Protein AF-A0A2D4MD37-F1 (afdb_monomer)

Sequence (217 aa):
YASVSLYLLPERPATLILYDDLIQILVGSPGAKSQPWAQFQRKSARLSRSSTYSQLSATLTVASGGPDMRGFPSFIGAESNGSASNTWLELVPIVAVSVHLFTANSTEVQLSGSVHLSIPLPLNTAAVASTSVPAWRFDLKSGLWIRNGTGLIRKEGNQLYWTFVSPQLGYWAAAMLSPVSGLATSAAGIKDIATYHTIFLLTILGALALLVLILLC

Solvent-accessible surface area (backbone atoms only — not comparable to full-atom values): 12568 Å² total; per-residue (Å²): 141,88,86,84,88,79,83,73,72,63,76,33,79,27,41,77,46,81,56,97,63,36,34,38,38,29,61,62,65,91,87,55,79,84,52,42,38,40,35,33,50,44,89,25,55,59,66,55,97,89,57,55,81,90,45,51,47,38,31,43,25,76,25,64,53,79,77,55,44,68,52,49,79,73,58,37,28,38,74,76,66,90,62,95,62,91,64,69,36,58,40,46,71,59,34,39,36,32,36,50,43,25,39,80,87,68,48,73,54,54,50,80,42,54,28,42,36,39,35,58,46,65,81,84,54,56,89,58,68,80,41,79,38,43,22,26,35,60,37,84,89,79,67,32,27,32,55,67,60,63,22,40,54,43,77,57,92,93,44,39,27,45,33,36,76,35,69,50,78,45,46,38,31,36,36,46,76,45,97,72,85,89,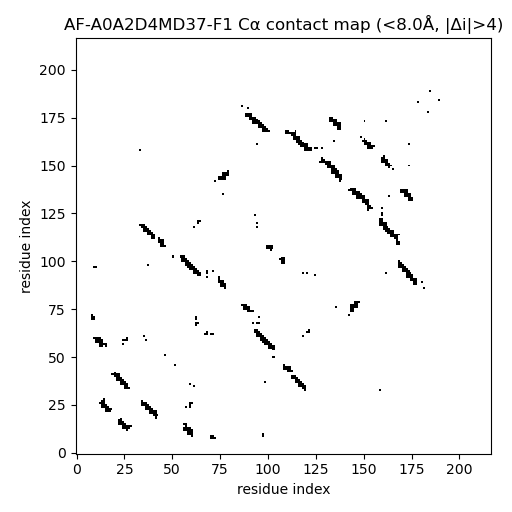88,82,72,84,76,67,53,61,55,55,55,52,49,52,54,49,52,53,51,51,54,52,52,51,53,51,51,52,51,53,52,64,74,74,105

InterPro domains:
  IPR018890 FAM171 [PTHR31626] (1-217)
  IPR048530 FAM171, N-terminal [PF10577] (1-177)

Radius of gyration: 25.08 Å; Cα contacts (8 Å, |Δi|>4): 397; chains: 1; bounding box: 72×42×83 Å

pLDDT: mean 82.52, std 15.77, range [39.09, 97.56]

Mean predicted aligned error: 12.24 Å

Organism: NCBI:txid129469

Secondary structure (DSSP, 8-state):
-----PPPP---EEEEEE-SSEEEEESSSTT-TT--EEEEEGGGB---TT--GGG-EEEEEEEESTTGGGGSPP-EEE-SS--S----EEEEEEEEEEEEEE-TTSPBPPBSS-EEEEEEE-GGGGGGTT-EEEEEEEETTTTEEEEEEEEEEEEETTEEEEEEEESSSEEEEEEEEPSSSSS--SSSHHHHHHHHHHHHHHHHHHHHHHHHHHHH-

Foldseek 3Di:
DDDDDDQDQDWDWWDWDDDPFKIKTWHDDPPDPQTKIKMDTPVQFPDDPPFDPVQKTKTKDKDADDPSCVSHQQAWADEPDPPPPPDTFHWAFGMKMAIWMAGNVRDTTKTQAKMKIKHWGDLVCVVVQPDWFFKWAQDPVVSHTYGDDTWHWDDDPSIIITIDIGRIGGMMTGTDTDPDDDPDPDPPVVCVVVVVVVVVVVVVVVVVVVVVVVVVD

Nearest PDB structures (foldseek):
  8j07-assembly1_k3  TM=4.445E-01  e=5.655E-02  Homo sapiens
  7sgz-assembly1_H  TM=1.977E-01  e=9.661E+00  Saccharomyces cerevisiae

Structure (mmCIF, N/CA/C/O backbone):
data_AF-A0A2D4MD37-F1
#
_entry.id   AF-A0A2D4MD37-F1
#
loop_
_atom_site.group_PDB
_atom_site.id
_atom_site.type_symbol
_atom_site.label_atom_id
_atom_site.label_alt_id
_atom_site.label_comp_id
_atom_site.label_asym_id
_atom_site.label_entity_id
_atom_site.label_seq_id
_atom_site.pdbx_PDB_ins_code
_atom_site.Cartn_x
_atom_site.Cartn_y
_atom_site.Cartn_z
_atom_site.occupancy
_atom_site.B_iso_or_equiv
_atom_site.auth_seq_id
_atom_site.auth_comp_id
_atom_site.auth_asym_id
_atom_site.auth_atom_id
_atom_site.pdbx_PDB_model_num
ATOM 1 N N . TYR A 1 1 ? 23.533 29.075 12.432 1.00 42.59 1 TYR A N 1
ATOM 2 C CA . TYR A 1 1 ? 22.232 28.385 12.498 1.00 42.59 1 TYR A CA 1
ATOM 3 C C . TYR A 1 1 ? 22.170 27.379 11.365 1.00 42.59 1 TYR A C 1
ATOM 5 O O . TYR A 1 1 ? 22.443 27.769 10.239 1.00 42.59 1 TYR A O 1
ATOM 13 N N . ALA A 1 2 ? 21.888 26.110 11.659 1.00 46.66 2 ALA A N 1
ATOM 14 C CA . ALA A 1 2 ? 21.617 25.089 10.650 1.00 46.66 2 ALA A CA 1
ATOM 15 C C . ALA A 1 2 ? 20.179 24.609 10.855 1.00 46.66 2 ALA A C 1
ATOM 17 O O . ALA A 1 2 ? 19.811 24.243 11.970 1.00 46.66 2 ALA A O 1
ATOM 18 N N . SER A 1 3 ? 19.366 24.664 9.807 1.00 53.47 3 SER A N 1
ATOM 19 C CA . SER A 1 3 ? 18.023 24.092 9.777 1.00 53.47 3 SER A CA 1
ATOM 20 C C . SER A 1 3 ? 18.016 22.924 8.796 1.00 53.47 3 SER A C 1
ATOM 22 O O . SER A 1 3 ? 18.582 23.010 7.709 1.00 53.47 3 SER A O 1
ATOM 24 N N . VAL A 1 4 ? 17.385 21.821 9.193 1.00 40.94 4 VAL A N 1
ATOM 25 C CA . VAL A 1 4 ? 17.139 20.660 8.333 1.00 40.94 4 VAL A CA 1
ATOM 26 C C . VAL A 1 4 ? 15.635 20.560 8.139 1.00 40.94 4 VAL A C 1
ATOM 28 O O . VAL A 1 4 ? 14.886 20.434 9.106 1.00 40.94 4 VAL A O 1
ATOM 31 N N . SER A 1 5 ? 15.192 20.645 6.889 1.00 50.84 5 SER A N 1
ATOM 32 C CA . SER A 1 5 ? 13.799 20.423 6.511 1.00 50.84 5 SER A CA 1
ATOM 33 C C . SER A 1 5 ? 13.617 18.947 6.167 1.00 50.84 5 SER A C 1
ATOM 35 O O . SER A 1 5 ? 14.151 18.470 5.169 1.00 50.84 5 SER A O 1
ATOM 37 N N . LEU A 1 6 ? 12.883 18.220 7.008 1.00 53.25 6 LEU A N 1
ATOM 38 C CA . LEU A 1 6 ? 12.430 16.860 6.720 1.00 53.25 6 LEU A CA 1
ATOM 39 C C . LEU A 1 6 ? 11.078 16.937 6.010 1.00 53.25 6 LEU A C 1
ATOM 41 O O . LEU A 1 6 ? 10.138 17.540 6.527 1.00 53.25 6 LEU A O 1
ATOM 45 N N . TYR A 1 7 ? 10.978 16.327 4.833 1.00 55.75 7 TYR A N 1
ATOM 46 C CA . TYR A 1 7 ? 9.689 16.128 4.181 1.00 55.75 7 TYR A CA 1
ATOM 47 C C . TYR A 1 7 ? 8.945 15.012 4.916 1.00 55.75 7 TYR A C 1
ATOM 49 O O . TYR A 1 7 ? 9.457 13.901 5.047 1.00 55.75 7 TYR A O 1
ATOM 57 N N . LEU A 1 8 ? 7.757 15.326 5.433 1.00 64.12 8 LEU A N 1
ATOM 58 C CA . LEU A 1 8 ? 6.875 14.323 6.021 1.00 64.12 8 LEU A CA 1
ATOM 59 C C . LEU A 1 8 ? 6.390 13.372 4.928 1.00 64.12 8 LEU A C 1
ATOM 61 O O . LEU A 1 8 ? 6.119 13.785 3.798 1.00 64.12 8 LEU A O 1
ATOM 65 N N . LEU A 1 9 ? 6.281 12.097 5.289 1.00 70.50 9 LEU A N 1
ATOM 66 C CA . LEU A 1 9 ? 5.721 11.077 4.417 1.00 70.50 9 LEU A CA 1
ATOM 67 C C . LEU A 1 9 ? 4.250 11.415 4.116 1.00 70.50 9 LEU A C 1
ATOM 69 O O . LEU A 1 9 ? 3.562 12.001 4.955 1.00 70.50 9 LEU A O 1
ATOM 73 N N . PRO A 1 10 ? 3.755 11.103 2.912 1.00 72.31 10 PRO A N 1
ATOM 74 C CA . PRO A 1 10 ? 2.482 11.616 2.458 1.00 72.31 10 PRO A CA 1
ATOM 75 C C . PRO A 1 10 ? 1.364 10.814 3.125 1.00 72.31 10 PRO A C 1
ATOM 77 O O . PRO A 1 10 ? 1.188 9.625 2.860 1.00 72.31 10 PRO A O 1
ATOM 80 N N . GLU A 1 11 ? 0.570 11.476 3.961 1.00 83.75 11 GLU A N 1
ATOM 81 C CA . GLU A 1 11 ? -0.570 10.877 4.655 1.00 83.75 11 GLU A CA 1
ATOM 82 C C . GLU A 1 11 ? -1.867 11.593 4.277 1.00 83.75 11 GLU A C 1
ATOM 84 O O . GLU A 1 11 ? -2.024 12.798 4.472 1.00 83.75 11 GLU A O 1
ATOM 89 N N . ARG A 1 12 ? -2.810 10.843 3.702 1.00 89.62 12 ARG A N 1
ATOM 90 C CA . ARG A 1 12 ? -4.146 11.321 3.352 1.00 89.62 12 ARG A CA 1
ATOM 91 C C . ARG A 1 12 ? -5.178 10.650 4.253 1.00 89.62 12 ARG A C 1
ATOM 93 O O . ARG A 1 12 ? -5.145 9.422 4.361 1.00 89.62 12 ARG A O 1
ATOM 100 N N . PRO A 1 13 ? -6.101 11.411 4.869 1.00 91.69 13 PRO A N 1
ATOM 101 C CA . PRO A 1 13 ? -7.197 10.836 5.638 1.00 91.69 13 PRO A CA 1
ATOM 102 C C . PRO A 1 13 ? -7.999 9.834 4.806 1.00 91.69 13 PRO A C 1
ATOM 104 O O . PRO A 1 13 ? -8.269 10.068 3.626 1.00 91.69 13 PRO A O 1
ATOM 107 N N . ALA A 1 14 ? -8.391 8.732 5.435 1.00 93.62 14 ALA A N 1
ATOM 108 C CA . ALA A 1 14 ? -9.145 7.662 4.806 1.00 93.62 14 ALA A CA 1
ATOM 109 C C . ALA A 1 14 ? -10.434 7.364 5.568 1.00 93.62 14 ALA A C 1
ATOM 111 O O . ALA A 1 14 ? -10.530 7.543 6.783 1.00 93.62 14 ALA A O 1
ATOM 112 N N . THR A 1 15 ? -11.431 6.875 4.840 1.00 93.81 15 THR A N 1
ATOM 113 C CA . THR A 1 15 ? -12.698 6.439 5.413 1.00 93.81 15 THR A CA 1
ATOM 114 C C . THR A 1 15 ? -12.545 5.025 5.956 1.00 93.81 15 THR A C 1
ATOM 116 O O . THR A 1 15 ? -12.114 4.118 5.241 1.00 93.81 15 THR A O 1
ATOM 119 N N . LEU A 1 16 ? -12.921 4.847 7.222 1.00 92.88 16 LEU A N 1
ATOM 120 C CA . LEU A 1 16 ? -13.017 3.553 7.886 1.00 92.88 16 LEU A CA 1
ATOM 121 C C . LEU A 1 16 ? -14.451 3.041 7.826 1.00 92.88 16 LEU A C 1
ATOM 123 O O . LEU A 1 16 ? -15.374 3.712 8.282 1.00 92.88 16 LEU A O 1
ATOM 127 N N . ILE A 1 17 ? -14.623 1.830 7.308 1.00 92.75 17 ILE A N 1
ATOM 128 C CA . ILE A 1 17 ? -15.880 1.092 7.361 1.00 92.75 17 ILE A CA 1
ATOM 129 C C . ILE A 1 17 ? -15.687 -0.098 8.289 1.00 92.75 17 ILE A C 1
ATOM 131 O O . ILE A 1 17 ? -14.788 -0.923 8.103 1.00 92.75 17 ILE A O 1
ATOM 135 N N . LEU A 1 18 ? -16.540 -0.163 9.305 1.00 91.50 18 LEU A N 1
ATOM 136 C CA . LEU A 1 18 ? -16.546 -1.216 10.304 1.00 91.50 18 LEU A CA 1
ATOM 137 C C . LEU A 1 18 ? -17.675 -2.197 9.983 1.00 91.50 18 LEU A C 1
ATOM 139 O O . LEU A 1 18 ? -18.846 -1.840 10.082 1.00 91.50 18 LEU A O 1
ATOM 143 N N . TYR A 1 19 ? -17.309 -3.422 9.623 1.00 91.00 19 TYR A N 1
ATOM 144 C CA . TYR A 1 19 ? -18.227 -4.556 9.543 1.00 91.00 19 TYR A CA 1
ATOM 145 C C . TYR A 1 19 ? -18.140 -5.384 10.837 1.00 91.00 19 TYR A C 1
ATOM 147 O O . TYR A 1 19 ? -17.366 -5.066 11.752 1.00 91.00 19 TYR A O 1
ATOM 155 N N . ASP A 1 20 ? -18.930 -6.455 10.931 1.00 89.31 20 ASP A N 1
ATOM 156 C CA . ASP A 1 20 ? -18.930 -7.324 12.114 1.00 89.31 20 ASP A CA 1
ATOM 157 C C . ASP A 1 20 ? -17.562 -7.984 12.343 1.00 89.31 20 ASP A C 1
ATOM 159 O O . ASP A 1 20 ? -17.002 -7.905 13.440 1.00 89.31 20 ASP A O 1
ATOM 163 N N . ASP A 1 21 ? -16.981 -8.574 11.297 1.00 91.62 21 ASP A N 1
ATOM 164 C CA . ASP A 1 21 ? -15.740 -9.352 11.348 1.00 91.62 21 ASP A CA 1
ATOM 165 C C . ASP A 1 21 ? -14.538 -8.652 10.689 1.00 91.62 21 ASP A C 1
ATOM 167 O O . ASP A 1 21 ? -13.382 -9.021 10.930 1.00 91.62 21 ASP A O 1
ATOM 171 N N . LEU A 1 22 ? -14.786 -7.610 9.896 1.00 94.19 22 LEU A N 1
ATOM 172 C CA . LEU A 1 22 ? -13.805 -6.968 9.024 1.00 94.19 22 LEU A CA 1
ATOM 173 C C . LEU A 1 22 ? -13.778 -5.448 9.204 1.00 94.19 22 LEU A C 1
ATOM 175 O O . LEU A 1 22 ? -14.782 -4.806 9.503 1.00 94.19 22 LEU A O 1
ATOM 179 N N . ILE A 1 23 ? -12.607 -4.864 8.968 1.00 94.38 23 ILE A N 1
ATOM 180 C CA . ILE A 1 23 ? -12.428 -3.422 8.808 1.00 94.38 23 ILE A CA 1
ATOM 181 C C . ILE A 1 23 ? -11.921 -3.169 7.398 1.00 94.38 23 ILE A C 1
ATOM 183 O O . ILE A 1 23 ? -10.993 -3.840 6.940 1.00 94.38 23 ILE A O 1
ATOM 187 N N . GLN A 1 24 ? -12.516 -2.184 6.733 1.00 95.25 24 GLN A N 1
ATOM 188 C CA . GLN A 1 24 ? -12.094 -1.711 5.425 1.00 95.25 24 GLN A CA 1
ATOM 189 C C . GLN A 1 24 ? -11.700 -0.235 5.505 1.00 95.25 24 GLN A C 1
ATOM 191 O O . GLN A 1 24 ? -12.412 0.583 6.081 1.00 95.25 24 GLN A O 1
ATOM 196 N N . ILE A 1 25 ? -10.557 0.095 4.917 1.00 95.44 25 ILE A N 1
ATOM 197 C CA . ILE A 1 25 ? -10.013 1.443 4.779 1.00 95.44 25 ILE A CA 1
ATOM 198 C C . ILE A 1 25 ? -10.057 1.798 3.297 1.00 95.44 25 ILE A C 1
ATOM 200 O O . ILE A 1 25 ? -9.556 1.026 2.482 1.00 95.44 25 ILE A O 1
ATOM 204 N N . LEU A 1 26 ? -10.630 2.943 2.934 1.00 94.56 26 LEU A N 1
ATOM 205 C CA . LEU A 1 26 ? -10.720 3.391 1.540 1.00 94.56 26 LEU A CA 1
ATOM 206 C C . LEU A 1 26 ? -10.576 4.909 1.401 1.00 94.56 26 LEU A C 1
ATOM 208 O O . LEU A 1 26 ? -10.812 5.660 2.347 1.00 94.56 26 LEU A O 1
ATOM 212 N N . VAL A 1 27 ? -10.167 5.373 0.217 1.00 89.75 27 VAL A N 1
ATOM 213 C CA . VAL A 1 27 ? -9.923 6.807 -0.047 1.00 89.75 27 VAL A CA 1
ATOM 214 C C . VAL A 1 27 ? -11.121 7.468 -0.710 1.00 89.75 27 VAL A C 1
ATOM 216 O O . VAL A 1 27 ? -11.250 7.408 -1.931 1.00 89.75 27 VAL A O 1
ATOM 219 N N . GLY A 1 28 ? -11.981 8.139 0.053 1.00 84.19 28 GLY A N 1
ATOM 220 C CA . GLY A 1 28 ? -13.159 8.844 -0.468 1.00 84.19 28 GLY A CA 1
ATOM 221 C C . GLY A 1 28 ? -14.470 8.158 -0.087 1.00 84.19 28 GLY A C 1
ATOM 222 O O . GLY A 1 28 ? -14.554 7.503 0.943 1.00 84.19 28 GLY A O 1
ATOM 223 N N . SER A 1 29 ? -15.518 8.325 -0.895 1.00 82.12 29 SER A N 1
ATOM 224 C CA . SER A 1 29 ? -16.847 7.796 -0.552 1.00 82.12 29 SER A CA 1
ATOM 225 C C . SER A 1 29 ? -16.977 6.297 -0.862 1.00 82.12 29 SER A C 1
ATOM 227 O O . SER A 1 29 ? -16.455 5.853 -1.889 1.00 82.12 29 SER A O 1
ATOM 229 N N . PRO A 1 30 ? -17.695 5.517 -0.033 1.00 81.94 30 PRO A N 1
ATOM 230 C CA . PRO A 1 30 ? -18.002 4.120 -0.332 1.00 81.94 30 PRO A CA 1
ATOM 231 C C . PRO A 1 30 ? -18.744 3.985 -1.670 1.00 81.94 30 PRO A C 1
ATOM 233 O O . PRO A 1 30 ? -19.642 4.770 -1.968 1.00 81.94 30 PRO A O 1
ATOM 236 N N . GLY A 1 31 ? -18.376 2.989 -2.479 1.00 78.69 31 GLY A N 1
ATOM 237 C CA . GLY A 1 31 ? -18.999 2.737 -3.787 1.00 78.69 31 GLY A CA 1
ATOM 238 C C . GLY A 1 31 ? -18.413 3.544 -4.953 1.00 78.69 31 GLY A C 1
ATOM 239 O O . GLY A 1 31 ? -18.869 3.391 -6.088 1.00 78.69 31 GLY A O 1
ATOM 240 N N . ALA A 1 32 ? -17.386 4.366 -4.713 1.00 83.12 32 ALA A N 1
ATOM 241 C CA . ALA A 1 32 ? -16.614 4.979 -5.788 1.00 83.12 32 ALA A CA 1
ATOM 242 C C . ALA A 1 32 ? -15.935 3.898 -6.651 1.00 83.12 32 ALA A C 1
ATOM 244 O O . ALA A 1 32 ? -15.338 2.947 -6.143 1.00 83.12 32 ALA A O 1
ATOM 245 N N . LYS A 1 33 ? -16.014 4.042 -7.979 1.00 82.88 33 LYS A N 1
ATOM 246 C CA . LYS A 1 33 ? -15.336 3.124 -8.906 1.00 82.88 33 LYS A CA 1
ATOM 247 C C . LYS A 1 33 ? -13.823 3.325 -8.833 1.00 82.88 33 LYS A C 1
ATOM 249 O O . LYS A 1 33 ? -13.361 4.458 -8.762 1.00 82.88 33 LYS A O 1
ATOM 254 N N . SER A 1 34 ? -13.063 2.233 -8.950 1.00 85.25 34 SER A N 1
ATOM 255 C CA . SER A 1 34 ? -11.594 2.267 -9.031 1.00 85.25 34 SER A CA 1
ATOM 256 C C . SER A 1 34 ? -10.927 2.982 -7.852 1.00 85.25 34 SER A C 1
ATOM 258 O O . SER A 1 34 ? -10.029 3.803 -8.032 1.00 85.25 34 SER A O 1
ATOM 260 N N . GLN A 1 35 ? -11.375 2.670 -6.639 1.00 90.81 35 GLN A N 1
ATOM 261 C CA . GLN A 1 35 ? -10.845 3.234 -5.405 1.00 90.81 35 GLN A CA 1
ATOM 262 C C . GLN A 1 35 ? -9.822 2.281 -4.770 1.00 90.81 35 GLN A C 1
ATOM 264 O O . GLN A 1 35 ? -10.064 1.070 -4.737 1.00 90.81 35 GLN A O 1
ATOM 269 N N . PRO A 1 36 ? -8.695 2.789 -4.243 1.00 94.44 36 PRO A N 1
ATOM 270 C CA . PRO A 1 36 ? -7.798 1.973 -3.441 1.00 94.44 36 PRO A CA 1
ATOM 271 C C . PRO A 1 36 ? -8.440 1.617 -2.105 1.00 94.44 36 PRO A C 1
ATOM 273 O O . PRO A 1 36 ? -9.080 2.461 -1.468 1.00 94.44 36 PRO A O 1
ATOM 276 N N . TRP A 1 37 ? -8.201 0.392 -1.652 1.00 95.88 37 TRP A N 1
ATOM 277 C CA . TRP A 1 37 ? -8.645 -0.050 -0.341 1.00 95.88 37 TRP A CA 1
ATOM 278 C C . TRP A 1 37 ? -7.653 -0.992 0.338 1.00 95.88 37 TRP A C 1
ATOM 280 O O . TRP A 1 37 ? -6.858 -1.685 -0.304 1.00 95.88 37 TRP A O 1
ATOM 290 N N . ALA A 1 38 ? -7.736 -1.016 1.666 1.00 97.19 38 ALA A N 1
ATOM 291 C CA . ALA A 1 38 ? -7.068 -1.962 2.544 1.00 97.19 38 ALA A CA 1
ATOM 292 C C . ALA A 1 38 ? -8.105 -2.640 3.446 1.00 97.19 38 ALA A C 1
ATOM 294 O O . ALA A 1 38 ? -9.018 -1.982 3.937 1.00 97.19 38 ALA A O 1
ATOM 295 N N . GLN A 1 39 ? -7.986 -3.943 3.676 1.00 97.06 39 GLN A N 1
ATOM 296 C CA . GLN A 1 39 ? -8.952 -4.703 4.465 1.00 97.06 39 GLN A CA 1
ATOM 297 C C . GLN A 1 39 ? -8.254 -5.708 5.372 1.00 97.06 39 GLN A C 1
ATOM 299 O O . GLN A 1 39 ? -7.351 -6.423 4.945 1.00 97.06 39 GLN A O 1
ATOM 304 N N . PHE A 1 40 ? -8.695 -5.801 6.620 1.00 96.44 40 PHE A N 1
ATOM 305 C CA . PHE A 1 40 ? -8.170 -6.761 7.586 1.00 96.44 40 PHE A CA 1
ATOM 306 C C . PHE A 1 40 ? -9.258 -7.204 8.564 1.00 96.44 40 PHE A C 1
ATOM 308 O O . PHE A 1 40 ? -10.317 -6.591 8.690 1.00 96.44 40 PHE A O 1
ATOM 315 N N . GLN A 1 41 ? -8.994 -8.307 9.257 1.00 95.38 41 GLN A N 1
ATOM 316 C CA . GLN A 1 41 ? -9.890 -8.857 10.271 1.00 95.38 41 GLN A CA 1
ATOM 317 C C . GLN A 1 41 ? -9.956 -7.926 11.481 1.00 95.38 41 GLN A C 1
ATOM 319 O O . GLN A 1 41 ? -8.926 -7.557 12.041 1.00 95.38 41 GLN A O 1
ATOM 324 N N . ARG A 1 42 ? -11.161 -7.592 11.942 1.00 91.25 42 ARG A N 1
ATOM 325 C CA . ARG A 1 42 ? -11.370 -6.670 13.067 1.00 91.25 42 ARG A CA 1
ATOM 326 C C . ARG A 1 42 ? -10.611 -7.117 14.318 1.00 91.25 42 ARG A C 1
ATOM 328 O O . ARG A 1 42 ? -9.898 -6.329 14.928 1.00 91.25 42 ARG A O 1
ATOM 335 N N . LYS A 1 43 ? -10.669 -8.416 14.628 1.00 90.75 43 LYS A N 1
ATOM 336 C CA . LYS A 1 43 ? -9.937 -9.063 15.735 1.00 90.75 43 LYS A CA 1
ATOM 337 C C . LYS A 1 43 ? -8.409 -8.965 15.640 1.00 90.75 43 LYS A C 1
ATOM 339 O O . LYS A 1 43 ? -7.725 -9.227 16.626 1.00 90.75 43 LYS A O 1
ATOM 344 N N . SER A 1 44 ? -7.865 -8.630 14.470 1.00 91.81 44 SER A N 1
ATOM 345 C CA . SER A 1 44 ? -6.427 -8.454 14.281 1.00 91.81 44 SER A CA 1
ATOM 346 C C . SER A 1 44 ? -5.932 -7.087 14.746 1.00 91.81 44 SER A C 1
ATOM 348 O O . SER A 1 44 ? -4.735 -6.952 14.993 1.00 91.81 44 SER A O 1
ATOM 350 N N . ALA A 1 45 ? -6.812 -6.093 14.910 1.00 89.31 45 ALA A N 1
ATOM 351 C CA . ALA A 1 45 ? -6.445 -4.807 15.491 1.00 89.31 45 ALA A CA 1
ATOM 352 C C . ALA A 1 45 ? -6.178 -4.957 16.992 1.00 89.31 45 ALA A C 1
ATOM 354 O O . ALA A 1 45 ? -7.094 -5.191 17.784 1.00 89.31 45 ALA A O 1
ATOM 355 N N . ARG A 1 46 ? -4.914 -4.810 17.404 1.00 84.62 46 ARG A N 1
ATOM 356 C CA . ARG A 1 46 ? -4.539 -4.845 18.822 1.00 84.62 46 ARG A CA 1
ATOM 357 C C . ARG A 1 46 ? -4.816 -3.490 19.463 1.00 84.62 46 ARG A C 1
ATOM 359 O O . ARG A 1 46 ? -3.930 -2.647 19.570 1.00 84.62 46 ARG A O 1
ATOM 366 N N . LEU A 1 47 ? -6.060 -3.286 19.881 1.00 83.56 47 LEU A N 1
ATOM 367 C CA . LEU A 1 47 ? -6.464 -2.090 20.616 1.00 83.56 47 LEU A CA 1
ATOM 368 C C . LEU A 1 47 ? -6.082 -2.198 22.097 1.00 83.56 47 LEU A C 1
ATOM 370 O O . LEU A 1 47 ? -6.157 -3.272 22.700 1.00 83.56 47 LEU A O 1
ATOM 374 N N . SER A 1 48 ? -5.686 -1.075 22.702 1.00 77.31 48 SER A N 1
ATOM 375 C CA . SER A 1 48 ? -5.544 -0.989 24.158 1.00 77.31 48 SER A CA 1
ATOM 376 C C . SER A 1 48 ? -6.919 -1.094 24.830 1.00 77.31 48 SER A C 1
ATOM 378 O O . SER A 1 48 ? -7.937 -0.766 24.224 1.00 77.31 48 SER A O 1
ATOM 380 N N . ARG A 1 49 ? -6.967 -1.483 26.115 1.00 72.94 49 ARG A N 1
ATOM 381 C CA . ARG A 1 49 ? -8.236 -1.567 26.876 1.00 72.94 49 ARG A CA 1
ATOM 382 C C . ARG A 1 49 ? -9.022 -0.251 26.916 1.00 72.94 49 ARG A C 1
ATOM 384 O O . ARG A 1 49 ? -10.221 -0.281 27.152 1.00 72.94 49 ARG A O 1
ATOM 391 N N . SER A 1 50 ? -8.348 0.882 26.725 1.00 71.38 50 SER A N 1
ATOM 392 C CA . SER A 1 50 ? -8.947 2.217 26.736 1.00 71.38 50 SER A CA 1
ATOM 393 C C . SER A 1 50 ? -9.412 2.705 25.361 1.00 71.38 50 SER A C 1
ATOM 395 O O . SER A 1 50 ? -10.062 3.743 25.296 1.00 71.38 50 SER A O 1
ATOM 397 N N . SER A 1 51 ? -9.075 2.003 24.274 1.00 77.19 51 SER A N 1
ATOM 398 C CA . SER A 1 51 ? -9.374 2.442 22.907 1.00 77.19 51 SER A CA 1
ATOM 399 C C . SER A 1 51 ? -10.594 1.722 22.348 1.00 77.19 51 SER A C 1
ATOM 401 O O . SER A 1 51 ? -10.687 0.496 22.404 1.00 77.19 51 SER A O 1
ATOM 403 N N . THR A 1 52 ? -11.509 2.479 21.747 1.00 82.50 52 THR A N 1
ATOM 404 C CA . THR A 1 52 ? -12.689 1.934 21.059 1.00 82.50 52 THR A CA 1
ATOM 405 C C . THR A 1 52 ? -12.570 2.086 19.543 1.00 82.50 52 THR A C 1
ATOM 407 O O . THR A 1 52 ? -11.893 2.984 19.048 1.00 82.50 52 THR A O 1
ATOM 410 N N . TYR A 1 53 ? -13.250 1.219 18.782 1.00 82.19 53 TYR A N 1
ATOM 411 C CA . TYR A 1 53 ? -13.222 1.258 17.311 1.00 82.19 53 TYR A CA 1
ATOM 412 C C . TYR A 1 53 ? -13.781 2.565 16.724 1.00 82.19 53 TYR A C 1
ATOM 414 O O . TYR A 1 53 ? -13.340 2.992 15.664 1.00 82.19 53 TYR A O 1
ATOM 422 N N . SER A 1 54 ? -14.717 3.221 17.417 1.00 82.38 54 SER A N 1
ATOM 423 C CA . SER A 1 54 ? -15.292 4.515 17.018 1.00 82.38 54 SER A CA 1
ATOM 424 C C . SER A 1 54 ? -14.314 5.684 17.133 1.00 82.38 54 SER A C 1
ATOM 426 O O . SER A 1 54 ? -14.572 6.756 16.603 1.00 82.38 54 SER A O 1
ATOM 428 N N . GLN A 1 55 ? -13.209 5.488 17.850 1.00 86.62 55 GLN A N 1
ATOM 429 C CA . GLN A 1 55 ? -12.160 6.480 18.070 1.00 86.62 55 GLN A CA 1
ATOM 430 C C . GLN A 1 55 ? -10.941 6.245 17.172 1.00 86.62 55 GLN A C 1
ATOM 432 O O . GLN A 1 55 ? -9.885 6.836 17.402 1.00 86.62 55 GLN A O 1
ATOM 437 N N . LEU A 1 56 ? -11.060 5.351 16.188 1.00 91.06 56 LEU A N 1
ATOM 438 C CA . LEU A 1 56 ? -9.997 5.088 15.233 1.00 91.06 56 LEU A CA 1
ATOM 439 C C . LEU A 1 56 ? -10.037 6.096 14.094 1.00 91.06 56 LEU A C 1
ATOM 441 O O . LEU A 1 56 ? -11.098 6.439 13.576 1.00 91.06 56 LEU A O 1
ATOM 445 N N . SER A 1 57 ? -8.855 6.514 13.672 1.00 92.25 57 SER A N 1
ATOM 446 C CA . SER A 1 57 ? -8.643 7.253 12.437 1.00 92.25 57 SER A CA 1
ATOM 447 C C . SER A 1 57 ? -7.698 6.463 11.545 1.00 92.25 57 SER A C 1
ATOM 449 O O . SER A 1 57 ? -6.860 5.698 12.023 1.00 92.25 57 SER A O 1
ATOM 451 N N . ALA A 1 58 ? -7.847 6.609 10.235 1.00 94.56 58 ALA A N 1
ATOM 452 C CA . ALA A 1 58 ? -6.974 5.949 9.282 1.00 94.56 58 ALA A CA 1
ATOM 453 C C . ALA A 1 58 ? -6.450 6.920 8.246 1.00 94.56 58 ALA A C 1
ATOM 455 O O . ALA A 1 58 ? -7.110 7.899 7.885 1.00 94.56 58 ALA A O 1
ATOM 456 N N . THR A 1 59 ? -5.277 6.583 7.733 1.00 95.06 59 THR A N 1
ATOM 457 C CA . THR A 1 59 ? -4.694 7.225 6.569 1.00 95.06 59 THR A CA 1
ATOM 458 C C . THR A 1 59 ? -4.435 6.174 5.499 1.00 95.06 59 THR A C 1
ATOM 460 O O . THR A 1 59 ? -4.062 5.034 5.784 1.00 95.06 59 THR A O 1
ATOM 463 N N . LEU A 1 60 ? -4.713 6.545 4.253 1.00 95.25 60 LEU A N 1
ATOM 464 C CA . LEU A 1 60 ? -4.476 5.723 3.076 1.00 95.25 60 LEU A CA 1
ATOM 465 C C . LEU A 1 60 ? -4.027 6.650 1.955 1.00 95.25 60 LEU A C 1
ATOM 467 O O . LEU A 1 60 ? -4.825 7.367 1.351 1.00 95.25 60 LEU A O 1
ATOM 471 N N . THR A 1 61 ? -2.733 6.630 1.677 1.00 94.31 61 THR A N 1
ATOM 472 C CA . THR A 1 61 ? -2.143 7.381 0.574 1.00 94.31 61 THR A CA 1
ATOM 473 C C . THR A 1 61 ? -1.688 6.415 -0.489 1.00 94.31 61 THR A C 1
ATOM 475 O O . THR A 1 61 ? -1.019 5.433 -0.190 1.00 94.31 61 THR A O 1
ATOM 478 N N . VAL A 1 62 ? -1.999 6.723 -1.740 1.00 93.25 62 VAL A N 1
ATOM 479 C CA . VAL A 1 62 ? -1.549 5.955 -2.895 1.00 93.25 62 VAL A CA 1
ATOM 480 C C . VAL A 1 62 ? -0.892 6.899 -3.883 1.00 93.25 62 VAL A C 1
ATOM 482 O O . VAL A 1 62 ? -1.404 7.992 -4.124 1.00 93.25 62 VAL A O 1
ATOM 485 N N . ALA A 1 63 ? 0.213 6.452 -4.467 1.00 91.56 63 ALA A N 1
ATOM 486 C CA . ALA A 1 63 ? 0.835 7.068 -5.625 1.00 91.56 63 ALA A CA 1
ATOM 487 C C . ALA A 1 63 ? 0.996 6.027 -6.732 1.00 91.56 63 ALA A C 1
ATOM 489 O O . ALA A 1 63 ? 1.556 4.949 -6.525 1.00 91.56 63 ALA A O 1
ATOM 490 N N . SER A 1 64 ? 0.527 6.375 -7.924 1.00 85.44 64 SER A N 1
ATOM 491 C CA . SER A 1 64 ? 0.710 5.582 -9.134 1.00 85.44 64 SER A CA 1
ATOM 492 C C . SER A 1 64 ? 1.077 6.519 -10.280 1.00 85.44 64 SER A C 1
ATOM 494 O O . SER A 1 64 ? 0.355 7.479 -10.536 1.00 85.44 64 SER A O 1
ATOM 496 N N . GLY A 1 65 ? 2.183 6.248 -10.973 1.00 71.75 65 GLY A N 1
ATOM 497 C CA . GLY A 1 65 ? 2.725 7.148 -11.997 1.00 71.75 65 GLY A CA 1
ATOM 498 C C . GLY A 1 65 ? 3.758 8.154 -11.466 1.00 71.75 65 GLY A C 1
ATOM 499 O O . GLY A 1 65 ? 3.868 8.402 -10.269 1.00 71.75 65 GLY A O 1
ATOM 500 N N . GLY A 1 66 ? 4.559 8.711 -12.380 1.00 71.19 66 GLY A N 1
ATOM 501 C CA . GLY A 1 66 ? 5.803 9.435 -12.074 1.00 71.19 66 GLY A CA 1
ATOM 502 C C . GLY A 1 66 ? 5.733 10.627 -11.097 1.00 71.19 66 GLY A C 1
ATOM 503 O O . GLY A 1 66 ? 6.592 10.694 -10.218 1.00 71.19 66 GLY A O 1
ATOM 504 N N . PRO A 1 67 ? 4.787 11.585 -11.213 1.00 73.19 67 PRO A N 1
ATOM 505 C CA . PRO A 1 67 ? 4.806 12.792 -10.378 1.00 73.19 67 PRO A CA 1
ATOM 506 C C . PRO A 1 67 ? 4.419 12.523 -8.917 1.00 73.19 67 PRO A C 1
ATOM 508 O O . PRO A 1 67 ? 5.117 12.986 -8.017 1.00 73.19 67 PRO A O 1
ATOM 511 N N . ASP A 1 68 ? 3.373 11.728 -8.675 1.00 78.62 68 ASP A N 1
ATOM 512 C CA . ASP A 1 68 ? 2.889 11.412 -7.321 1.00 78.62 68 ASP A CA 1
ATOM 513 C C . ASP A 1 68 ? 3.891 10.556 -6.535 1.00 78.62 68 ASP A C 1
ATOM 515 O O . ASP A 1 68 ? 3.971 10.628 -5.307 1.00 78.62 68 ASP A O 1
ATOM 519 N N . MET A 1 69 ? 4.704 9.774 -7.251 1.00 85.25 69 MET A N 1
ATOM 520 C CA . MET A 1 69 ? 5.717 8.894 -6.672 1.00 85.25 69 MET A CA 1
ATOM 521 C C . MET A 1 69 ? 6.808 9.659 -5.909 1.00 85.25 69 MET A C 1
ATOM 523 O O . MET A 1 69 ? 7.410 9.109 -4.992 1.00 85.25 69 MET A O 1
ATOM 527 N N . ARG A 1 70 ? 7.028 10.945 -6.229 1.00 83.31 70 ARG A N 1
ATOM 528 C CA . ARG A 1 70 ? 7.996 11.813 -5.532 1.00 83.31 70 ARG A CA 1
ATOM 529 C C . ARG A 1 70 ? 7.622 12.107 -4.080 1.00 83.31 70 ARG A C 1
ATOM 531 O O . ARG A 1 70 ? 8.474 12.563 -3.329 1.00 83.31 70 ARG A O 1
ATOM 538 N N . GLY A 1 71 ? 6.362 11.883 -3.699 1.00 84.75 71 GLY A N 1
ATOM 539 C CA . GLY A 1 71 ? 5.935 12.010 -2.309 1.00 84.75 71 GLY A CA 1
ATOM 540 C C . GLY A 1 71 ? 6.463 10.881 -1.423 1.00 84.75 71 GLY A C 1
ATOM 541 O O . GLY A 1 71 ? 6.604 11.076 -0.226 1.00 84.75 71 GLY A O 1
ATOM 542 N N . PHE A 1 72 ? 6.763 9.710 -1.985 1.00 90.62 72 PHE A N 1
ATOM 543 C CA . PHE A 1 72 ? 7.245 8.556 -1.227 1.00 90.62 72 PHE A CA 1
ATOM 544 C C . PHE A 1 72 ? 8.776 8.570 -1.074 1.00 90.62 72 PHE A C 1
ATOM 546 O O . PHE A 1 72 ? 9.464 9.242 -1.846 1.00 90.62 72 PHE A O 1
ATOM 553 N N . PRO A 1 73 ? 9.332 7.823 -0.096 1.00 90.31 73 PRO A N 1
ATOM 554 C CA . PRO A 1 73 ? 10.775 7.653 0.036 1.00 90.31 73 PRO A CA 1
ATOM 555 C C . PRO A 1 73 ? 11.427 7.186 -1.259 1.00 90.31 73 PRO A C 1
ATOM 557 O O . PRO A 1 73 ? 10.844 6.387 -1.994 1.00 90.31 73 PRO A O 1
ATOM 560 N N . SER A 1 74 ? 12.672 7.609 -1.483 1.00 89.88 74 SER A N 1
ATOM 561 C CA . SER A 1 74 ? 13.479 7.153 -2.613 1.00 89.88 74 SER A CA 1
ATOM 562 C C . SER A 1 74 ? 13.445 5.630 -2.736 1.00 89.88 74 SER A C 1
ATOM 564 O O . SER A 1 74 ? 13.633 4.902 -1.760 1.00 89.88 74 SER A O 1
ATOM 566 N N . PHE A 1 75 ? 13.199 5.146 -3.949 1.00 90.81 75 PHE A N 1
ATOM 567 C CA . PHE A 1 75 ? 12.967 3.734 -4.241 1.00 90.81 75 PHE A CA 1
ATOM 568 C C . PHE A 1 75 ? 14.288 2.965 -4.365 1.00 90.81 75 PHE A C 1
ATOM 570 O O . PHE A 1 75 ? 14.653 2.468 -5.425 1.00 90.81 75 PHE A O 1
ATOM 577 N N . ILE A 1 76 ? 15.011 2.892 -3.247 1.00 91.44 76 ILE A N 1
ATOM 578 C CA . ILE A 1 76 ? 16.236 2.111 -3.078 1.00 91.44 76 ILE A CA 1
ATOM 579 C C . ILE A 1 76 ? 15.910 0.884 -2.223 1.00 91.44 76 ILE A C 1
ATOM 581 O O . ILE A 1 76 ? 15.441 1.006 -1.090 1.00 91.44 76 ILE A O 1
ATOM 585 N N . GLY A 1 77 ? 16.140 -0.297 -2.780 1.00 89.94 77 GLY A N 1
ATOM 586 C CA . GLY A 1 77 ? 15.837 -1.586 -2.185 1.00 89.94 77 GLY A CA 1
ATOM 587 C C . GLY A 1 77 ? 17.041 -2.289 -1.565 1.00 89.94 77 GLY A C 1
ATOM 588 O O . GLY A 1 77 ? 18.187 -2.059 -1.948 1.00 89.94 77 GLY A O 1
ATOM 589 N N . ALA A 1 78 ? 16.765 -3.203 -0.643 1.00 86.94 78 ALA A N 1
ATOM 590 C CA . ALA A 1 78 ? 17.698 -4.209 -0.158 1.00 86.94 78 ALA A CA 1
ATOM 591 C C . ALA A 1 78 ? 16.990 -5.565 -0.024 1.00 86.94 78 ALA A C 1
ATOM 593 O O . ALA A 1 78 ? 15.801 -5.648 0.306 1.00 86.94 78 ALA A O 1
ATOM 594 N N . GLU A 1 79 ? 17.723 -6.643 -0.289 1.00 80.44 79 GLU A N 1
ATOM 595 C CA . GLU A 1 79 ? 17.220 -7.999 -0.075 1.00 80.44 79 GLU A CA 1
ATOM 596 C C . GLU A 1 79 ? 17.170 -8.325 1.425 1.00 80.44 79 GLU A C 1
ATOM 598 O O . GLU A 1 79 ? 18.012 -7.892 2.208 1.00 80.44 79 GLU A O 1
ATOM 603 N N . SER A 1 80 ? 16.176 -9.116 1.835 1.00 70.88 80 SER A N 1
ATOM 604 C CA . SER A 1 80 ? 15.953 -9.476 3.246 1.00 70.88 80 SER A CA 1
ATOM 605 C C . SER A 1 80 ? 17.045 -10.387 3.835 1.00 70.88 8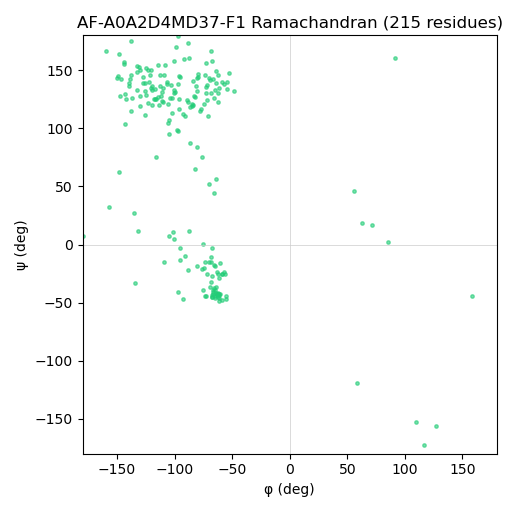0 SER A C 1
ATOM 607 O O . SER A 1 80 ? 17.101 -10.562 5.054 1.00 70.88 80 SER A O 1
ATOM 609 N N . ASN A 1 81 ? 17.880 -11.010 3.000 1.00 62.41 81 ASN A N 1
ATOM 610 C CA . ASN A 1 81 ? 18.845 -12.017 3.431 1.00 62.41 81 ASN A CA 1
ATOM 611 C C . ASN A 1 81 ? 20.189 -11.349 3.730 1.00 62.41 81 ASN A C 1
ATOM 613 O O . ASN A 1 81 ? 20.855 -10.869 2.818 1.00 62.41 81 ASN A O 1
ATOM 617 N N . GLY A 1 82 ? 20.577 -11.347 5.009 1.00 52.00 82 GLY A N 1
ATOM 618 C CA . GLY A 1 82 ? 21.768 -10.699 5.579 1.00 52.00 82 GLY A CA 1
ATOM 619 C C . GLY A 1 82 ? 23.130 -11.249 5.134 1.00 52.00 82 GLY A C 1
ATOM 620 O O . GLY A 1 82 ? 24.023 -11.424 5.956 1.00 52.00 82 GLY A O 1
ATOM 621 N N . SER A 1 83 ? 23.315 -11.509 3.844 1.00 47.12 83 SER A N 1
ATOM 622 C CA . SER A 1 83 ? 24.637 -11.596 3.237 1.00 47.12 83 SER A CA 1
ATOM 623 C C . SER A 1 83 ? 25.140 -10.170 3.049 1.00 47.12 83 SER A C 1
ATOM 625 O O . SER A 1 83 ? 24.534 -9.404 2.304 1.00 47.12 83 SER A O 1
ATOM 627 N N . ALA A 1 84 ? 26.235 -9.831 3.730 1.00 45.38 84 ALA A N 1
ATOM 628 C CA . ALA A 1 84 ? 26.949 -8.555 3.694 1.00 45.38 84 ALA A CA 1
ATOM 629 C C . ALA A 1 84 ? 27.568 -8.236 2.314 1.00 45.38 84 ALA A C 1
ATOM 631 O O . ALA A 1 84 ? 28.764 -8.002 2.175 1.00 45.38 84 ALA A O 1
ATOM 632 N N . SER A 1 85 ? 26.735 -8.222 1.282 1.00 50.53 85 SER A N 1
ATOM 633 C CA . SER A 1 85 ? 26.956 -7.519 0.033 1.00 50.53 85 SER A CA 1
ATOM 634 C C . SER A 1 85 ? 26.030 -6.314 0.103 1.00 50.53 85 SER A C 1
ATOM 636 O O . SER A 1 85 ? 24.816 -6.465 -0.019 1.00 50.53 85 SER A O 1
ATOM 638 N N . ASN A 1 86 ? 26.579 -5.126 0.362 1.00 55.12 86 ASN A N 1
ATOM 639 C CA . ASN A 1 86 ? 25.840 -3.857 0.387 1.00 55.12 86 ASN A CA 1
ATOM 640 C C . ASN A 1 86 ? 25.405 -3.453 -1.035 1.00 55.12 86 ASN A C 1
ATOM 642 O O . ASN A 1 86 ? 25.700 -2.359 -1.506 1.00 55.12 86 ASN A O 1
ATOM 646 N N . THR A 1 87 ? 24.754 -4.354 -1.761 1.00 68.44 87 THR A N 1
ATOM 647 C CA . THR A 1 87 ? 24.188 -4.086 -3.076 1.00 68.44 87 THR A CA 1
ATOM 648 C C . THR A 1 87 ? 22.799 -3.527 -2.860 1.00 68.44 87 THR A C 1
ATOM 650 O O . THR A 1 87 ? 21.815 -4.263 -2.789 1.00 68.44 87 THR A O 1
ATOM 653 N N . TRP A 1 88 ? 22.739 -2.209 -2.692 1.00 78.38 88 TRP A N 1
ATOM 654 C CA . TRP A 1 88 ? 21.496 -1.471 -2.843 1.00 78.38 88 TRP A CA 1
ATOM 655 C C . TRP A 1 88 ? 20.958 -1.696 -4.255 1.00 78.38 88 TRP A C 1
ATOM 657 O O . TRP A 1 88 ? 21.716 -1.744 -5.224 1.00 78.38 88 TRP A O 1
ATOM 667 N N . LEU A 1 89 ? 19.649 -1.863 -4.358 1.00 87.50 89 LEU A N 1
ATOM 668 C CA . LEU A 1 89 ? 18.961 -2.149 -5.605 1.00 87.50 89 LEU A CA 1
ATOM 669 C C . LEU A 1 89 ? 18.151 -0.927 -5.996 1.00 87.50 89 LEU A C 1
ATOM 671 O O . LEU A 1 89 ? 17.296 -0.482 -5.239 1.00 87.50 89 LEU A O 1
ATOM 675 N N . GLU A 1 90 ? 18.390 -0.377 -7.177 1.00 90.38 90 GLU A N 1
ATOM 676 C CA . GLU A 1 90 ? 17.498 0.650 -7.698 1.00 90.38 90 GLU A CA 1
ATOM 677 C C . GLU A 1 90 ? 16.172 -0.002 -8.102 1.00 90.38 90 GLU A C 1
ATOM 679 O O . GLU A 1 90 ? 16.143 -0.971 -8.870 1.00 90.38 90 GLU A O 1
ATOM 684 N N . LEU A 1 91 ? 15.071 0.504 -7.550 1.00 89.94 91 LEU A N 1
ATOM 685 C CA . LEU A 1 91 ? 13.740 -0.013 -7.815 1.00 89.94 91 LEU A CA 1
ATOM 686 C C . LEU A 1 91 ? 13.007 0.917 -8.780 1.00 89.94 91 LEU A C 1
ATOM 688 O O . LEU A 1 91 ? 13.012 2.136 -8.629 1.00 89.94 91 LEU A O 1
ATOM 692 N N . VAL A 1 92 ? 12.308 0.321 -9.740 1.00 90.12 92 VAL A N 1
ATOM 693 C CA . VAL A 1 92 ? 11.379 1.001 -10.642 1.00 90.12 92 VAL A CA 1
ATOM 694 C C . VAL A 1 92 ? 9.967 0.798 -10.084 1.00 90.12 92 VAL A C 1
ATOM 696 O O . VAL A 1 92 ? 9.391 -0.284 -10.265 1.00 90.12 92 VAL A O 1
ATOM 699 N N . PRO A 1 93 ? 9.405 1.780 -9.349 1.00 90.44 93 PRO A N 1
ATOM 700 C CA . PRO A 1 93 ? 8.104 1.633 -8.715 1.00 90.44 93 PRO A CA 1
ATOM 701 C C . PRO A 1 93 ? 6.972 1.683 -9.736 1.00 90.44 93 PRO A C 1
ATOM 703 O O . PRO A 1 93 ? 6.915 2.554 -10.602 1.00 90.44 93 PRO A O 1
ATOM 706 N N . ILE A 1 94 ? 6.027 0.763 -9.581 1.00 90.88 94 ILE A N 1
ATOM 707 C CA . ILE A 1 94 ? 4.757 0.753 -10.310 1.00 90.88 94 ILE A CA 1
ATOM 708 C C . ILE A 1 94 ? 3.702 1.495 -9.484 1.00 90.88 94 ILE A C 1
ATOM 710 O O . ILE A 1 94 ? 2.977 2.349 -9.996 1.00 90.88 94 ILE A O 1
ATOM 714 N N . VAL A 1 95 ? 3.637 1.180 -8.189 1.00 93.38 95 VAL A N 1
ATOM 715 C CA . VAL A 1 95 ? 2.704 1.782 -7.236 1.00 93.38 95 VAL A CA 1
ATOM 716 C C . VAL A 1 95 ? 3.322 1.815 -5.845 1.00 93.38 95 VAL A C 1
ATOM 718 O O . VAL A 1 95 ? 4.041 0.893 -5.459 1.00 93.38 95 VAL A O 1
ATOM 721 N N . ALA A 1 96 ? 3.013 2.860 -5.086 1.00 95.00 96 ALA A N 1
ATOM 722 C CA . ALA A 1 96 ? 3.352 2.974 -3.678 1.00 95.00 96 ALA A CA 1
ATOM 723 C C . ALA A 1 96 ? 2.104 3.299 -2.860 1.00 95.00 96 ALA A C 1
ATOM 725 O O . ALA A 1 96 ? 1.205 4.012 -3.313 1.00 95.00 96 ALA A O 1
ATOM 726 N N . VAL A 1 97 ? 2.038 2.741 -1.657 1.00 95.75 97 VAL A N 1
ATOM 727 C CA . VAL A 1 97 ? 0.919 2.892 -0.740 1.00 95.75 97 VAL A CA 1
ATOM 728 C C . VAL A 1 97 ? 1.422 3.058 0.688 1.00 95.75 97 VAL A C 1
ATOM 730 O O . VAL A 1 97 ? 2.362 2.396 1.118 1.00 95.75 97 VAL A O 1
ATOM 733 N N . SER A 1 98 ? 0.785 3.957 1.422 1.00 95.25 98 SER A N 1
ATOM 734 C CA . SER A 1 98 ? 0.923 4.110 2.863 1.00 95.25 98 SER A CA 1
ATOM 735 C C . SER A 1 98 ? -0.439 3.850 3.482 1.00 95.25 98 SER A C 1
ATOM 737 O O . SER A 1 98 ? -1.422 4.460 3.059 1.00 95.25 98 SER A O 1
ATOM 739 N N . VAL A 1 99 ? -0.508 2.916 4.429 1.00 95.94 99 VAL A N 1
ATOM 740 C CA . VAL A 1 99 ? -1.734 2.619 5.174 1.00 95.94 99 VAL A CA 1
ATOM 741 C C . VAL A 1 99 ? -1.413 2.609 6.651 1.00 95.94 99 VAL A C 1
ATOM 743 O O . VAL A 1 99 ? -0.641 1.759 7.092 1.00 95.94 99 VAL A O 1
ATOM 746 N N . HIS A 1 100 ? -2.047 3.490 7.415 1.00 94.81 100 HIS A N 1
ATOM 747 C CA . HIS A 1 100 ? -1.899 3.529 8.863 1.00 94.81 100 HIS A CA 1
ATOM 748 C C . HIS A 1 100 ? -3.255 3.618 9.549 1.00 94.81 100 HIS A C 1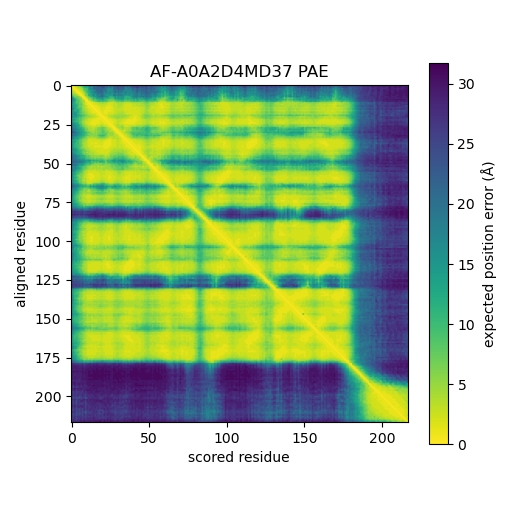
ATOM 750 O O . HIS A 1 100 ? -4.248 4.093 8.993 1.00 94.81 100 HIS A O 1
ATOM 756 N N . LEU A 1 101 ? -3.280 3.129 10.782 1.00 94.31 101 LEU A N 1
ATOM 757 C CA . LEU A 1 101 ? -4.437 3.148 11.657 1.00 94.31 101 LEU A CA 1
ATOM 758 C C . LEU A 1 101 ? -3.980 3.713 12.993 1.00 94.31 101 LEU A C 1
ATOM 760 O O . LEU A 1 101 ? -3.016 3.218 13.569 1.00 94.31 101 LEU A O 1
ATOM 764 N N . PHE A 1 102 ? -4.675 4.721 13.495 1.00 92.38 102 PHE A N 1
ATOM 765 C CA . PHE A 1 102 ? -4.334 5.407 14.730 1.00 92.38 102 PHE A CA 1
ATOM 766 C C . PHE A 1 102 ? -5.508 5.358 15.698 1.00 92.38 102 PHE A C 1
ATOM 768 O O . PHE A 1 102 ? -6.672 5.323 15.295 1.00 92.38 102 PHE A O 1
ATOM 775 N N . THR A 1 103 ? -5.202 5.355 16.991 1.00 91.19 103 THR A N 1
ATOM 776 C CA . THR A 1 103 ? -6.218 5.580 18.026 1.00 91.19 103 THR A CA 1
ATOM 777 C C . THR A 1 103 ? -6.372 7.076 18.320 1.00 91.19 103 THR A C 1
ATOM 779 O O . THR A 1 103 ? -5.586 7.894 17.842 1.00 91.19 103 THR A O 1
ATOM 782 N N . ALA A 1 104 ? -7.355 7.454 19.142 1.00 87.00 104 ALA A N 1
ATOM 783 C CA . ALA A 1 104 ? -7.612 8.852 19.502 1.00 87.00 104 ALA A CA 1
ATOM 784 C C . ALA A 1 104 ? -6.409 9.589 20.121 1.00 87.00 104 ALA A C 1
ATOM 786 O O . ALA A 1 104 ? -6.326 10.809 20.023 1.00 87.00 104 ALA A O 1
ATOM 787 N N . ASN A 1 105 ? -5.465 8.876 20.741 1.00 86.62 105 ASN A N 1
ATOM 788 C CA . ASN A 1 105 ? -4.239 9.469 21.287 1.00 86.62 105 ASN A CA 1
ATOM 789 C C . ASN A 1 105 ? -3.094 9.561 20.250 1.00 86.62 105 ASN A C 1
ATOM 791 O O . ASN A 1 105 ? -1.952 9.806 20.628 1.00 86.62 105 ASN A O 1
ATOM 795 N N . SER A 1 106 ? -3.383 9.332 18.964 1.00 85.12 106 SER A N 1
ATOM 796 C CA . SER A 1 106 ? -2.417 9.281 17.856 1.00 85.12 106 SER A CA 1
ATOM 797 C C . SER A 1 106 ? -1.363 8.168 17.944 1.00 85.12 106 SER A C 1
ATOM 799 O O . SER A 1 106 ? -0.349 8.224 17.254 1.00 85.12 106 SER A O 1
ATOM 801 N N . THR A 1 107 ? -1.578 7.124 18.749 1.00 89.31 107 THR A N 1
ATOM 802 C CA . THR A 1 107 ? -0.723 5.930 18.696 1.00 89.31 107 THR A CA 1
ATOM 803 C C . THR A 1 107 ? -1.133 5.036 17.539 1.00 89.31 107 THR A C 1
ATOM 805 O O . THR A 1 107 ? -2.313 4.692 17.410 1.00 89.31 107 THR A O 1
ATOM 808 N N . GLU A 1 108 ? -0.155 4.599 16.755 1.00 90.25 108 GLU A N 1
ATOM 809 C CA . GLU A 1 108 ? -0.364 3.648 15.669 1.00 90.25 108 GLU A CA 1
ATOM 810 C C . GLU A 1 108 ? -0.809 2.274 16.199 1.00 90.25 108 GLU A C 1
ATOM 812 O O . GLU A 1 108 ? -0.239 1.722 17.146 1.00 90.25 108 GLU A O 1
ATOM 817 N N . VAL A 1 109 ? -1.846 1.714 15.581 1.00 91.94 109 VAL A N 1
ATOM 818 C CA . VAL A 1 109 ? -2.415 0.412 15.916 1.00 91.94 109 VAL A CA 1
ATOM 819 C C . VAL A 1 109 ? -1.662 -0.673 15.166 1.00 91.94 109 VAL A C 1
ATOM 821 O O . VAL A 1 109 ? -1.701 -0.757 13.941 1.00 91.94 109 VAL A O 1
ATOM 824 N N . GLN A 1 110 ? -1.033 -1.566 15.922 1.00 91.69 110 GLN A N 1
ATOM 825 C CA . GLN A 1 110 ? -0.371 -2.733 15.356 1.00 91.69 110 GLN A CA 1
ATOM 826 C C . GLN A 1 110 ? -1.384 -3.842 15.069 1.00 91.69 110 GLN A C 1
ATOM 828 O O . GLN A 1 110 ? -2.255 -4.150 15.892 1.00 91.69 110 GLN A O 1
ATOM 833 N N . LEU A 1 111 ? -1.246 -4.476 13.906 1.00 92.81 111 LEU A N 1
ATOM 834 C CA . LEU A 1 111 ? -2.068 -5.621 13.533 1.00 92.81 111 LEU A CA 1
ATOM 835 C C . LEU A 1 111 ? -1.360 -6.936 13.865 1.00 92.81 111 LEU A C 1
ATOM 837 O O . LEU A 1 111 ? -0.146 -7.058 13.744 1.00 92.81 111 LEU A O 1
ATOM 841 N N . SER A 1 112 ? -2.133 -7.936 14.283 1.00 91.56 112 SER A N 1
ATOM 842 C CA . SER A 1 112 ? -1.660 -9.311 14.495 1.00 91.56 112 SER A CA 1
ATOM 843 C C . SER A 1 112 ? -1.890 -10.238 13.301 1.00 91.56 112 SER A C 1
ATOM 845 O O . SER A 1 112 ? -1.532 -11.412 13.368 1.00 91.56 112 SER A O 1
ATOM 847 N N . GLY A 1 113 ? -2.530 -9.740 12.244 1.00 91.50 113 GLY A N 1
ATOM 848 C CA . GLY A 1 113 ? -2.911 -10.503 11.062 1.00 91.50 113 GLY A CA 1
ATOM 849 C C . GLY A 1 113 ? -2.657 -9.719 9.782 1.00 91.50 113 GLY A C 1
ATOM 850 O O . GLY A 1 113 ? -2.268 -8.553 9.819 1.00 91.50 113 GLY A O 1
ATOM 851 N N . SER A 1 114 ? -2.891 -10.378 8.652 1.00 95.00 114 SER A N 1
ATOM 852 C CA . SER A 1 114 ? -2.623 -9.818 7.334 1.00 95.00 114 SER A CA 1
ATOM 853 C C . SER A 1 114 ? -3.613 -8.731 6.917 1.00 95.00 114 SER A C 1
ATOM 855 O O . SER A 1 114 ? -4.774 -8.720 7.335 1.00 95.00 114 SER A O 1
ATOM 857 N N . VAL A 1 115 ? -3.160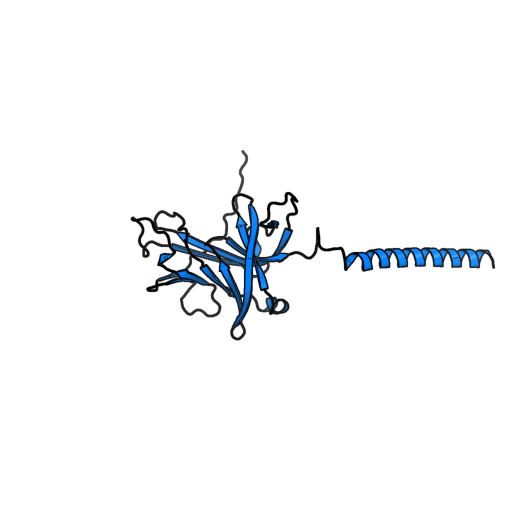 -7.869 6.011 1.00 96.94 115 VAL A N 1
ATOM 858 C CA . VAL A 1 115 ? -3.949 -6.827 5.361 1.00 96.94 115 VAL A CA 1
ATOM 859 C C . VAL A 1 115 ? -4.011 -7.114 3.871 1.00 96.94 115 VAL A C 1
ATOM 861 O O . VAL A 1 115 ? -2.993 -7.254 3.199 1.00 96.94 115 VAL A O 1
ATOM 864 N N . HIS A 1 116 ? -5.221 -7.194 3.342 1.00 97.56 116 HIS A N 1
ATOM 865 C CA . HIS A 1 116 ? -5.470 -7.276 1.915 1.00 97.56 116 HIS A CA 1
ATOM 866 C C . HIS A 1 116 ? -5.468 -5.868 1.338 1.00 97.56 116 HIS A C 1
ATOM 868 O O . HIS A 1 116 ? -6.276 -5.036 1.738 1.00 97.56 116 HIS A O 1
ATOM 874 N N . LEU A 1 117 ? -4.571 -5.612 0.399 1.00 97.38 117 LEU A N 1
ATOM 875 C CA . LEU A 1 117 ? -4.477 -4.364 -0.342 1.00 97.38 117 LEU A CA 1
ATOM 876 C C . LEU A 1 117 ? -4.985 -4.591 -1.762 1.00 97.38 117 LEU A C 1
ATOM 878 O O . LEU A 1 117 ? -4.643 -5.597 -2.391 1.00 97.38 117 LEU A O 1
ATOM 882 N N . SER A 1 118 ? -5.761 -3.641 -2.275 1.00 95.69 118 SER A N 1
ATOM 883 C CA . SER A 1 118 ? -6.122 -3.565 -3.688 1.00 95.69 118 SER A CA 1
ATOM 884 C C . SER A 1 118 ? -6.032 -2.126 -4.153 1.00 95.69 118 SER A C 1
ATOM 886 O O . SER A 1 118 ? -6.767 -1.258 -3.679 1.00 95.69 118 SER A O 1
ATOM 888 N N . ILE A 1 119 ? -5.101 -1.873 -5.065 1.00 94.62 119 ILE A N 1
ATOM 889 C CA . ILE A 1 119 ? -4.741 -0.530 -5.493 1.00 94.62 119 ILE A CA 1
ATOM 890 C C . ILE A 1 119 ? -4.927 -0.430 -7.008 1.00 94.62 119 ILE A C 1
ATOM 892 O O . ILE A 1 119 ? -4.314 -1.215 -7.736 1.00 94.62 119 ILE A O 1
ATOM 896 N N . PRO A 1 120 ? -5.763 0.496 -7.504 1.00 93.12 120 PRO A N 1
ATOM 897 C CA . PRO A 1 120 ? -5.962 0.683 -8.931 1.00 93.12 120 PRO A CA 1
ATOM 898 C C . PRO A 1 120 ? -4.662 1.151 -9.590 1.00 93.12 120 PRO A C 1
ATOM 900 O O . PRO A 1 120 ? -3.937 1.987 -9.052 1.00 93.12 120 PRO A O 1
ATOM 903 N N . LEU A 1 121 ? -4.374 0.606 -10.766 1.00 90.25 121 LEU A N 1
ATOM 904 C CA . LEU A 1 121 ? -3.208 0.938 -11.575 1.00 90.25 121 LEU A CA 1
ATOM 905 C C . LEU A 1 121 ? -3.620 1.727 -12.825 1.00 90.25 121 LEU A C 1
ATOM 907 O O . LEU A 1 121 ? -4.673 1.456 -13.408 1.00 90.25 121 LEU A O 1
ATOM 911 N N . PRO A 1 122 ? -2.792 2.667 -13.301 1.00 83.88 122 PRO A N 1
ATOM 912 C CA . PRO A 1 122 ? -3.053 3.367 -14.550 1.00 83.88 122 PRO A CA 1
ATOM 913 C C . PRO A 1 122 ? -3.035 2.400 -15.746 1.00 83.88 122 PRO A C 1
ATOM 915 O O . PRO A 1 122 ? -2.298 1.412 -15.765 1.00 83.88 122 PRO A O 1
ATOM 918 N N . LEU A 1 123 ? -3.826 2.704 -16.779 1.00 71.44 123 LEU A N 1
ATOM 919 C CA . LEU A 1 123 ? -3.989 1.864 -17.979 1.00 71.44 123 LEU A CA 1
ATOM 920 C C . LEU A 1 123 ? -2.673 1.614 -18.742 1.00 71.44 123 LEU A C 1
ATOM 922 O O . LEU A 1 123 ? -2.533 0.583 -19.397 1.00 71.44 123 LEU A O 1
ATOM 926 N N . ASN A 1 124 ? -1.684 2.508 -18.624 1.00 67.69 124 ASN A N 1
ATOM 927 C CA . ASN A 1 124 ? -0.360 2.341 -19.238 1.00 67.69 124 ASN A CA 1
ATOM 928 C C . ASN A 1 124 ? 0.474 1.203 -18.610 1.00 67.69 124 ASN A C 1
ATOM 930 O O . ASN A 1 124 ? 1.473 0.788 -19.189 1.00 67.69 124 ASN A O 1
ATOM 934 N N . THR A 1 125 ? 0.038 0.655 -17.472 1.00 67.00 125 THR A N 1
ATOM 935 C CA . THR A 1 125 ? 0.667 -0.495 -16.801 1.00 67.00 125 THR A CA 1
ATOM 936 C C . THR A 1 125 ? 0.356 -1.819 -17.517 1.00 67.00 125 THR A C 1
ATOM 938 O O . THR A 1 125 ? 0.816 -2.879 -17.098 1.00 67.00 125 THR A O 1
ATOM 941 N N . ALA A 1 126 ? -0.407 -1.783 -18.620 1.00 55.47 126 ALA A N 1
ATOM 942 C CA . ALA A 1 126 ? -0.805 -2.955 -19.400 1.00 55.47 126 ALA A CA 1
ATOM 943 C C . ALA A 1 126 ? 0.376 -3.770 -19.960 1.00 55.47 126 ALA A C 1
ATOM 945 O O . ALA A 1 126 ? 0.242 -4.976 -20.138 1.00 55.47 126 ALA A O 1
ATOM 946 N N . ALA A 1 127 ? 1.549 -3.160 -20.165 1.00 55.84 127 ALA A N 1
ATOM 947 C CA . ALA A 1 127 ? 2.763 -3.886 -20.557 1.00 55.84 127 ALA A CA 1
ATOM 948 C C . ALA A 1 127 ? 3.255 -4.876 -19.476 1.00 55.84 127 ALA A C 1
ATOM 950 O O . ALA A 1 127 ? 3.996 -5.805 -19.776 1.00 55.84 127 ALA A O 1
ATOM 951 N N . VAL A 1 128 ? 2.809 -4.698 -18.227 1.00 59.81 128 VAL A N 1
ATOM 952 C CA . VAL A 1 128 ? 3.095 -5.559 -17.065 1.00 59.81 128 VAL A CA 1
ATOM 953 C C . VAL A 1 128 ? 1.870 -6.433 -16.720 1.00 59.81 128 VAL A C 1
ATOM 955 O O . VAL A 1 128 ? 1.848 -7.132 -15.711 1.00 59.81 128 VAL A O 1
ATOM 958 N N . ALA A 1 129 ? 0.813 -6.421 -17.547 1.00 53.47 129 ALA A N 1
ATOM 959 C CA . ALA A 1 129 ? -0.422 -7.164 -17.301 1.00 53.47 129 ALA A CA 1
ATOM 960 C C . ALA A 1 129 ? -0.253 -8.663 -17.602 1.00 53.47 129 ALA A C 1
ATOM 962 O O . ALA A 1 129 ? -0.690 -9.160 -18.633 1.00 53.47 129 ALA A O 1
ATOM 963 N N . SER A 1 130 ? 0.426 -9.377 -16.705 1.00 54.47 130 SER A N 1
ATOM 964 C CA . SER A 1 130 ? 0.400 -10.849 -16.562 1.00 54.47 130 SER A CA 1
ATOM 965 C C . SER A 1 130 ? 1.295 -11.358 -15.420 1.00 54.47 130 SER A C 1
ATOM 967 O O . SER A 1 130 ? 1.483 -12.566 -15.283 1.00 54.47 130 SER A O 1
ATOM 969 N N . THR A 1 131 ? 1.870 -10.477 -14.595 1.00 70.44 131 THR A N 1
ATOM 970 C CA . THR A 1 131 ? 3.019 -10.832 -13.759 1.00 70.44 131 THR A CA 1
ATOM 971 C C . THR A 1 131 ? 2.788 -10.655 -12.263 1.00 70.44 131 THR A C 1
ATOM 973 O O . THR A 1 131 ? 2.086 -9.768 -11.772 1.00 70.44 131 THR A O 1
ATOM 976 N N . SER A 1 132 ? 3.433 -11.562 -11.536 1.00 87.19 132 SER A N 1
ATOM 977 C CA . SER A 1 132 ? 3.754 -11.424 -10.124 1.00 87.19 132 SER A CA 1
ATOM 978 C C . SER A 1 132 ? 4.752 -10.272 -9.969 1.00 87.19 132 SER A C 1
ATOM 980 O O . SER A 1 132 ? 5.783 -10.269 -10.643 1.00 87.19 132 SER A O 1
ATOM 982 N N . VAL A 1 133 ? 4.452 -9.290 -9.121 1.00 90.75 133 VAL A N 1
ATOM 983 C CA . VAL A 1 133 ? 5.290 -8.099 -8.903 1.00 90.75 133 VAL A CA 1
ATOM 984 C C . VAL A 1 133 ? 5.832 -8.112 -7.475 1.00 90.75 133 VAL A C 1
ATOM 986 O O . VAL A 1 133 ? 5.035 -8.225 -6.537 1.00 90.75 133 VAL A O 1
ATOM 989 N N . PRO A 1 134 ? 7.155 -7.981 -7.265 1.00 93.44 134 PRO A N 1
ATOM 990 C CA . PRO A 1 134 ? 7.734 -7.919 -5.927 1.00 93.44 134 PRO A CA 1
ATOM 991 C C . PRO A 1 134 ? 7.108 -6.812 -5.072 1.00 93.44 134 PRO A C 1
ATOM 993 O O . PRO A 1 134 ? 6.949 -5.675 -5.521 1.00 93.44 134 PRO A O 1
ATOM 996 N N . ALA A 1 135 ? 6.769 -7.162 -3.832 1.00 95.69 135 ALA A N 1
ATOM 997 C CA . ALA A 1 135 ? 6.283 -6.228 -2.830 1.00 95.69 135 ALA A CA 1
ATOM 998 C C . ALA A 1 135 ? 7.426 -5.858 -1.882 1.00 95.69 135 ALA A C 1
ATOM 1000 O O . ALA A 1 135 ? 8.130 -6.727 -1.360 1.00 95.69 135 ALA A O 1
ATOM 1001 N N . TRP A 1 136 ? 7.594 -4.564 -1.647 1.00 95.88 136 TRP A N 1
ATOM 1002 C CA . TRP A 1 136 ? 8.658 -4.007 -0.828 1.00 95.88 136 TRP A CA 1
ATOM 1003 C C . TRP A 1 136 ? 8.064 -3.225 0.334 1.00 95.88 136 TRP A C 1
ATOM 1005 O O . TRP A 1 136 ? 7.140 -2.438 0.143 1.00 95.88 136 TRP A O 1
ATOM 1015 N N . ARG A 1 137 ? 8.602 -3.427 1.534 1.00 95.94 137 ARG A N 1
ATOM 1016 C CA . ARG A 1 137 ? 8.235 -2.701 2.749 1.00 95.94 137 ARG A CA 1
ATOM 1017 C C . ARG A 1 137 ? 9.270 -1.626 3.023 1.00 95.94 137 ARG A C 1
ATOM 1019 O O . ARG A 1 137 ? 10.450 -1.949 3.095 1.00 95.94 137 ARG A O 1
ATOM 1026 N N . PHE A 1 138 ? 8.855 -0.393 3.269 1.00 94.19 138 PHE A N 1
ATOM 1027 C CA . PHE A 1 138 ? 9.807 0.615 3.724 1.00 94.19 138 PHE A CA 1
ATOM 1028 C C . PHE A 1 138 ? 10.219 0.341 5.175 1.00 94.19 138 PHE A C 1
ATOM 1030 O O . PHE A 1 138 ? 9.380 0.124 6.057 1.00 94.19 138 PHE A O 1
ATOM 1037 N N . ASP A 1 139 ? 11.519 0.336 5.428 1.00 91.44 139 ASP A N 1
ATOM 1038 C CA . ASP A 1 139 ? 12.079 0.213 6.760 1.00 91.44 139 ASP A CA 1
ATOM 1039 C C . ASP A 1 139 ? 12.604 1.569 7.233 1.00 91.44 139 ASP A C 1
ATOM 1041 O O . ASP A 1 139 ? 13.641 2.042 6.779 1.00 91.44 139 ASP A O 1
ATOM 1045 N N . LEU A 1 140 ? 11.892 2.195 8.176 1.00 87.38 140 LEU A N 1
ATOM 1046 C CA . LEU A 1 140 ? 12.227 3.543 8.650 1.00 87.38 140 LEU A CA 1
ATOM 1047 C C . LEU A 1 140 ? 13.612 3.624 9.309 1.00 87.38 140 LEU A C 1
ATOM 1049 O O . LEU A 1 140 ? 14.202 4.698 9.340 1.00 87.38 140 LEU A O 1
ATOM 1053 N N . LYS A 1 141 ? 14.125 2.512 9.854 1.00 88.25 141 LYS A N 1
ATOM 1054 C CA . LYS A 1 141 ? 15.428 2.486 10.532 1.00 88.25 141 LYS A CA 1
ATOM 1055 C C . LYS A 1 141 ? 16.583 2.575 9.540 1.00 88.25 141 LYS A C 1
ATOM 1057 O O . LYS A 1 141 ? 17.536 3.301 9.790 1.00 88.25 141 LYS A O 1
ATOM 1062 N N . SER A 1 142 ? 16.501 1.825 8.444 1.00 86.69 142 SER A N 1
ATOM 1063 C CA . SER A 1 142 ? 17.520 1.829 7.388 1.00 86.69 142 SER A CA 1
ATOM 1064 C C . SER A 1 142 ? 17.276 2.884 6.308 1.00 86.69 142 SER A C 1
ATOM 1066 O O . SER A 1 142 ? 18.212 3.254 5.606 1.00 86.69 142 SER A O 1
ATOM 1068 N N . GLY A 1 143 ? 16.038 3.362 6.157 1.00 88.50 143 GLY A N 1
ATOM 1069 C CA . GLY A 1 143 ? 15.634 4.218 5.042 1.00 88.50 143 GLY A CA 1
ATOM 1070 C C . GLY A 1 143 ? 15.558 3.473 3.705 1.00 88.50 143 GLY A C 1
ATOM 1071 O O . GLY A 1 143 ? 15.556 4.115 2.658 1.00 88.50 14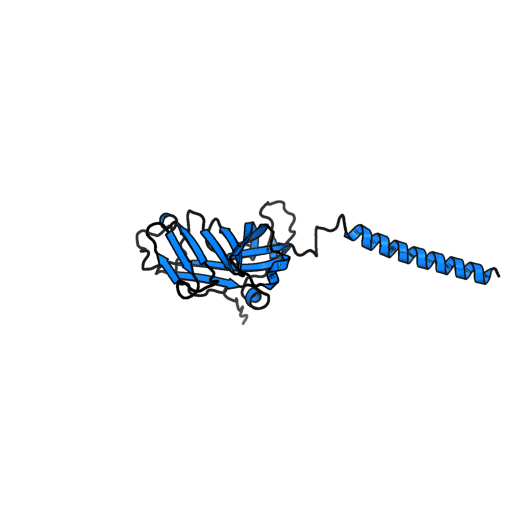3 GLY A O 1
ATOM 1072 N N . LEU A 1 144 ? 15.518 2.136 3.730 1.00 91.25 144 LEU A N 1
ATOM 1073 C CA . LEU A 1 144 ? 15.513 1.279 2.545 1.00 91.25 144 LEU A CA 1
ATOM 1074 C C . LEU A 1 144 ? 14.196 0.517 2.407 1.00 91.25 144 LEU A C 1
ATOM 1076 O O . LEU A 1 144 ? 13.498 0.219 3.379 1.00 91.25 144 LEU A O 1
ATOM 1080 N N . TRP A 1 145 ? 13.877 0.151 1.174 1.00 93.69 145 TRP A N 1
ATOM 1081 C CA . TRP A 1 145 ? 12.785 -0.752 0.851 1.00 93.69 145 TRP A CA 1
ATOM 1082 C C . TRP A 1 145 ? 13.262 -2.203 0.967 1.00 93.69 145 TRP A C 1
ATOM 1084 O O . TRP A 1 145 ? 14.180 -2.623 0.274 1.00 93.69 145 TRP A O 1
ATOM 1094 N N . ILE A 1 146 ? 12.642 -3.004 1.825 1.00 93.75 146 ILE A N 1
ATOM 1095 C CA . ILE A 1 146 ? 12.996 -4.410 2.034 1.00 93.75 146 ILE A CA 1
ATOM 1096 C C . ILE A 1 146 ? 11.988 -5.296 1.319 1.00 93.75 146 ILE A C 1
ATOM 1098 O O . ILE A 1 146 ? 10.781 -5.185 1.557 1.00 93.75 146 ILE A O 1
ATOM 1102 N N . ARG A 1 147 ? 12.464 -6.199 0.461 1.00 92.56 147 ARG A N 1
ATOM 1103 C CA . ARG A 1 147 ? 11.583 -7.134 -0.243 1.00 92.56 147 ARG A CA 1
ATOM 1104 C C . ARG A 1 147 ? 10.867 -8.032 0.765 1.00 92.56 147 ARG A C 1
ATOM 1106 O O . ARG A 1 147 ? 11.509 -8.715 1.558 1.00 92.56 147 ARG A O 1
ATOM 1113 N N . ASN A 1 148 ? 9.538 -8.035 0.742 1.00 93.50 148 ASN A N 1
ATOM 1114 C CA . ASN A 1 148 ? 8.729 -8.760 1.718 1.00 93.50 148 ASN A CA 1
ATOM 1115 C C . ASN A 1 148 ? 7.416 -9.253 1.099 1.00 93.50 148 ASN A C 1
ATOM 1117 O O . ASN A 1 148 ? 6.322 -8.847 1.486 1.00 93.50 148 ASN A O 1
ATOM 1121 N N . GLY A 1 149 ? 7.549 -10.121 0.099 1.00 93.12 149 GLY A N 1
ATOM 1122 C CA . GLY A 1 149 ? 6.428 -10.768 -0.571 1.00 93.12 149 GLY A CA 1
ATOM 1123 C C . GLY A 1 149 ? 6.319 -10.407 -2.045 1.00 93.12 149 GLY A C 1
ATOM 1124 O O . GLY A 1 149 ? 7.202 -9.789 -2.643 1.00 93.12 149 GLY A O 1
ATOM 1125 N N . THR A 1 150 ? 5.226 -10.859 -2.650 1.00 94.50 150 THR A N 1
ATOM 1126 C CA . THR A 1 150 ? 4.929 -10.629 -4.063 1.00 94.50 150 THR A CA 1
ATOM 1127 C C . THR A 1 150 ? 3.427 -10.421 -4.211 1.00 94.50 150 THR A C 1
ATOM 1129 O O . THR A 1 150 ? 2.638 -11.189 -3.662 1.00 94.50 150 THR A O 1
ATOM 1132 N N . GLY A 1 151 ? 3.035 -9.353 -4.898 1.00 94.12 151 GLY A N 1
ATOM 1133 C CA . GLY A 1 151 ? 1.646 -9.072 -5.238 1.00 94.12 151 GLY A CA 1
ATOM 1134 C C . GLY A 1 151 ? 1.321 -9.486 -6.668 1.00 94.12 151 GLY A C 1
ATOM 1135 O O . GLY A 1 151 ? 2.202 -9.808 -7.461 1.00 94.12 151 GLY A O 1
ATOM 1136 N N . LEU A 1 152 ? 0.039 -9.460 -7.003 1.00 92.88 152 LEU A N 1
ATOM 1137 C CA . LEU A 1 152 ? -0.477 -9.857 -8.307 1.00 92.88 152 LEU A CA 1
ATOM 1138 C C . LEU A 1 152 ? -1.187 -8.681 -8.963 1.00 92.88 152 LEU A C 1
ATOM 1140 O O . LEU A 1 152 ? -1.991 -8.002 -8.316 1.00 92.88 152 LEU A O 1
ATOM 1144 N N . ILE A 1 153 ? -0.932 -8.480 -10.254 1.00 91.31 153 ILE A N 1
ATOM 1145 C CA . ILE A 1 153 ? -1.731 -7.576 -11.077 1.00 91.31 153 ILE A CA 1
ATOM 1146 C C . ILE A 1 153 ? -2.951 -8.345 -11.584 1.00 91.31 153 ILE A C 1
ATOM 1148 O O . ILE A 1 153 ? -2.825 -9.345 -12.290 1.00 91.31 153 ILE A O 1
ATOM 1152 N N . ARG A 1 154 ? -4.142 -7.876 -11.216 1.00 88.19 154 ARG A N 1
ATOM 1153 C CA . ARG A 1 154 ? -5.427 -8.424 -11.653 1.00 88.19 154 ARG A CA 1
ATOM 1154 C C . ARG A 1 154 ? -6.150 -7.425 -12.543 1.00 88.19 154 ARG A C 1
ATOM 1156 O O . ARG A 1 154 ? -6.052 -6.219 -12.336 1.00 88.19 154 ARG A O 1
ATOM 1163 N N . LYS A 1 155 ? -6.890 -7.934 -13.525 1.00 87.50 155 LYS A N 1
ATOM 1164 C CA . LYS A 1 155 ? -7.780 -7.136 -14.369 1.00 87.50 155 LYS A CA 1
ATOM 1165 C C . LYS A 1 155 ? -9.218 -7.363 -13.926 1.00 87.50 155 LYS A C 1
ATOM 1167 O O . LYS A 1 155 ? -9.670 -8.502 -13.884 1.00 87.50 155 LYS A O 1
ATOM 1172 N N . GLU A 1 156 ? -9.927 -6.284 -13.631 1.00 86.62 156 GLU A N 1
ATOM 1173 C CA . GLU A 1 156 ? -11.350 -6.295 -13.307 1.00 86.62 156 GLU A CA 1
ATOM 1174 C C . GLU A 1 156 ? -12.066 -5.320 -14.248 1.00 86.62 156 GLU A C 1
ATOM 1176 O O . GLU A 1 156 ? -11.839 -4.107 -14.225 1.00 86.62 156 GLU A O 1
ATOM 1181 N N . GLY A 1 157 ? -12.882 -5.857 -15.159 1.00 85.56 157 GLY A N 1
ATOM 1182 C CA . GLY A 1 157 ? -13.442 -5.078 -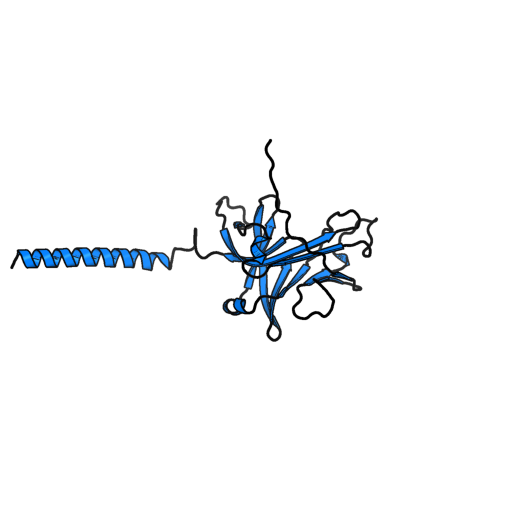16.264 1.00 85.56 157 GLY A CA 1
ATOM 1183 C C . GLY A 1 157 ? -12.338 -4.462 -17.133 1.00 85.56 157 GLY A C 1
ATOM 1184 O O . GLY A 1 157 ? -11.523 -5.177 -17.716 1.00 85.56 157 GLY A O 1
ATOM 1185 N N . ASN A 1 158 ? -12.305 -3.129 -17.214 1.00 84.56 158 ASN A N 1
ATOM 1186 C CA . ASN A 1 158 ? -11.274 -2.379 -17.944 1.00 84.56 158 ASN A CA 1
ATOM 1187 C C . ASN A 1 158 ? -10.180 -1.783 -17.033 1.00 84.56 158 ASN A C 1
ATOM 1189 O O . ASN A 1 158 ? -9.321 -1.048 -17.511 1.00 84.56 158 ASN A O 1
ATOM 1193 N N . GLN A 1 159 ? -10.216 -2.074 -15.732 1.00 88.56 159 GLN A N 1
ATOM 1194 C CA . GLN A 1 159 ? -9.312 -1.513 -14.732 1.00 88.56 159 GLN A CA 1
ATOM 1195 C C . GLN A 1 159 ? -8.300 -2.574 -14.278 1.00 88.56 159 GLN A C 1
ATOM 1197 O O . GLN A 1 159 ? -8.643 -3.744 -14.097 1.00 88.56 159 GLN A O 1
ATOM 1202 N N . LEU A 1 160 ? -7.041 -2.172 -14.098 1.00 90.50 160 LEU A N 1
ATOM 1203 C CA . LEU A 1 160 ? -6.006 -3.013 -13.493 1.00 90.50 160 LEU A CA 1
ATOM 1204 C C . LEU A 1 160 ? -5.880 -2.680 -12.007 1.00 90.50 160 LEU A C 1
ATOM 1206 O O . LEU A 1 160 ? -5.994 -1.515 -11.625 1.00 90.50 160 LEU A O 1
ATOM 1210 N N . TYR A 1 161 ? -5.603 -3.691 -11.190 1.00 92.19 161 TYR A N 1
ATOM 1211 C CA . TYR A 1 161 ? -5.357 -3.555 -9.760 1.00 92.19 161 TYR A CA 1
ATOM 1212 C C . TYR A 1 161 ? -4.107 -4.325 -9.363 1.00 92.19 161 TYR A C 1
ATOM 1214 O O . TYR A 1 161 ? -3.961 -5.497 -9.708 1.00 92.19 161 TYR A O 1
ATOM 1222 N N . TRP A 1 162 ? -3.232 -3.693 -8.589 1.00 94.38 162 TRP A N 1
ATOM 1223 C CA . TRP A 1 162 ? -2.230 -4.413 -7.822 1.00 94.38 162 TRP A CA 1
ATOM 1224 C C . TRP A 1 162 ? -2.862 -4.897 -6.527 1.00 94.38 162 TRP A C 1
ATOM 1226 O O . TRP A 1 162 ? -3.467 -4.123 -5.786 1.00 94.38 162 TRP A O 1
ATOM 1236 N N . THR A 1 163 ? -2.716 -6.187 -6.261 1.00 95.44 163 THR A N 1
ATOM 1237 C CA . THR A 1 163 ? -3.277 -6.825 -5.079 1.00 95.44 163 THR A CA 1
ATOM 1238 C C . THR A 1 163 ? -2.200 -7.549 -4.306 1.00 95.44 163 THR A C 1
ATOM 1240 O O . THR A 1 163 ? -1.398 -8.291 -4.875 1.00 95.44 163 THR A O 1
ATOM 1243 N N . PHE A 1 164 ? -2.168 -7.335 -3.000 1.00 96.75 164 PHE A N 1
ATOM 1244 C CA . PHE A 1 164 ? -1.119 -7.872 -2.150 1.00 96.75 164 PHE A CA 1
ATOM 1245 C C . PHE A 1 164 ? -1.658 -8.136 -0.750 1.00 96.75 164 PHE A C 1
ATOM 1247 O O . PHE A 1 164 ? -2.503 -7.397 -0.253 1.00 96.75 164 PHE A O 1
ATOM 1254 N N . VAL A 1 165 ? -1.188 -9.215 -0.131 1.00 97.19 165 VAL A N 1
ATOM 1255 C CA . VAL A 1 165 ? -1.525 -9.565 1.247 1.00 97.19 165 VAL A CA 1
ATOM 1256 C C . VAL A 1 165 ? -0.314 -9.224 2.101 1.00 97.19 165 VAL A C 1
ATOM 1258 O O . VAL A 1 165 ? 0.631 -10.008 2.181 1.00 97.19 165 VAL A O 1
ATOM 1261 N N . SER A 1 166 ? -0.315 -8.031 2.690 1.00 96.62 166 SER A N 1
ATOM 1262 C CA . SER A 1 166 ? 0.777 -7.602 3.552 1.00 96.62 166 SER A CA 1
ATOM 1263 C C . SER A 1 166 ? 0.634 -8.221 4.947 1.00 96.62 166 SER A C 1
ATOM 1265 O O . SER A 1 166 ? -0.480 -8.410 5.435 1.00 96.62 166 SER A O 1
ATOM 1267 N N . PRO A 1 167 ? 1.741 -8.535 5.636 1.00 94.81 167 PRO A N 1
ATOM 1268 C CA . PRO A 1 167 ? 1.695 -9.036 7.010 1.00 94.81 167 PRO A CA 1
ATOM 1269 C C . PRO A 1 167 ? 1.341 -7.953 8.042 1.00 94.81 167 PRO A C 1
ATOM 1271 O O . PRO A 1 167 ? 1.039 -8.285 9.183 1.00 94.81 167 PRO A O 1
ATOM 1274 N N . GLN A 1 168 ? 1.411 -6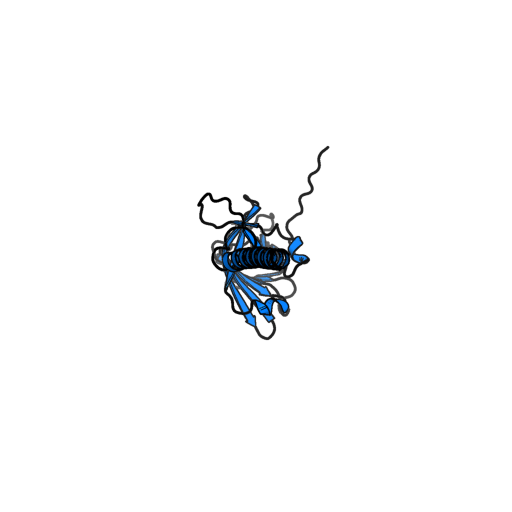.672 7.665 1.00 94.44 168 GLN A N 1
ATOM 1275 C CA . GLN A 1 168 ? 1.197 -5.530 8.555 1.00 94.44 168 GLN A CA 1
ATOM 1276 C C . GLN A 1 168 ? 0.841 -4.252 7.777 1.00 94.44 168 GLN A C 1
ATOM 1278 O O . GLN A 1 168 ? 1.044 -4.171 6.557 1.00 94.44 168 GLN A O 1
ATOM 1283 N N . LEU A 1 169 ? 0.357 -3.246 8.508 1.00 94.81 169 LEU A N 1
ATOM 1284 C CA . LEU A 1 169 ? 0.195 -1.870 8.031 1.00 94.81 169 LEU A CA 1
ATOM 1285 C C . LEU A 1 169 ? 1.554 -1.189 7.800 1.00 94.81 169 LEU A C 1
ATOM 1287 O O . LEU A 1 169 ? 2.603 -1.701 8.200 1.00 94.81 169 LEU A O 1
ATOM 1291 N N . GLY A 1 170 ? 1.528 -0.050 7.115 1.00 94.50 170 GLY A N 1
ATOM 1292 C CA . GLY A 1 170 ? 2.691 0.784 6.848 1.00 94.50 170 GLY A CA 1
ATOM 1293 C C . GLY A 1 170 ? 2.879 1.122 5.373 1.00 94.50 170 GLY A C 1
ATOM 1294 O O . GLY A 1 170 ? 1.946 1.086 4.568 1.00 94.50 170 GLY A O 1
ATOM 1295 N N . TYR A 1 171 ? 4.127 1.435 5.034 1.00 95.25 171 TYR A N 1
ATOM 1296 C CA . TYR A 1 171 ? 4.562 1.813 3.694 1.00 95.25 171 TYR A CA 1
ATOM 1297 C C . TYR A 1 171 ? 4.942 0.584 2.869 1.00 95.25 171 TYR A C 1
ATOM 1299 O O . TYR A 1 171 ? 5.847 -0.177 3.232 1.00 95.25 171 TYR A O 1
ATOM 1307 N N . TRP A 1 172 ? 4.279 0.434 1.728 1.00 96.69 172 TRP A N 1
ATOM 1308 C CA . TRP A 1 172 ? 4.462 -0.661 0.789 1.00 96.69 172 TRP A CA 1
ATOM 1309 C C . TRP A 1 172 ? 4.592 -0.146 -0.639 1.00 96.69 172 TRP A C 1
ATOM 1311 O O . TRP A 1 172 ? 3.981 0.850 -1.016 1.00 96.69 172 TRP A O 1
ATOM 1321 N N . ALA A 1 173 ? 5.366 -0.850 -1.453 1.00 95.56 173 ALA A N 1
ATOM 1322 C CA . ALA A 1 173 ? 5.504 -0.552 -2.867 1.00 95.56 173 ALA A CA 1
ATOM 1323 C C . ALA A 1 173 ? 5.518 -1.832 -3.694 1.00 95.56 173 ALA A C 1
ATOM 1325 O O . ALA A 1 173 ? 6.110 -2.836 -3.297 1.00 95.56 173 ALA A O 1
ATOM 1326 N N . ALA A 1 174 ? 4.898 -1.776 -4.868 1.00 94.25 174 ALA A N 1
ATOM 1327 C CA . ALA A 1 174 ? 5.120 -2.750 -5.921 1.00 94.25 174 ALA A CA 1
ATOM 1328 C C . ALA A 1 174 ? 6.163 -2.165 -6.867 1.00 94.25 174 ALA A C 1
ATOM 1330 O O . ALA A 1 174 ? 5.926 -1.120 -7.481 1.00 94.25 174 ALA A O 1
ATOM 1331 N N . ALA A 1 175 ? 7.316 -2.813 -6.972 1.00 92.00 175 ALA A N 1
ATOM 1332 C CA . ALA A 1 175 ? 8.418 -2.299 -7.770 1.00 92.00 175 ALA A CA 1
ATOM 1333 C C . ALA A 1 175 ? 9.223 -3.433 -8.397 1.00 92.00 175 ALA A C 1
ATOM 1335 O O . ALA A 1 175 ? 9.444 -4.479 -7.777 1.00 92.00 175 ALA A O 1
ATOM 1336 N N . MET A 1 176 ? 9.669 -3.199 -9.627 1.00 88.94 176 MET A N 1
ATOM 1337 C CA . MET A 1 176 ? 10.594 -4.076 -10.336 1.00 88.94 176 MET A CA 1
ATOM 1338 C C . MET A 1 176 ? 12.026 -3.616 -10.069 1.00 88.94 176 MET A C 1
ATOM 1340 O O . MET A 1 176 ? 12.255 -2.469 -9.695 1.00 88.94 176 MET A O 1
ATOM 1344 N N . LEU A 1 177 ? 12.998 -4.498 -10.272 1.00 86.69 177 LEU A N 1
ATOM 1345 C CA . LEU A 1 177 ? 14.400 -4.089 -10.264 1.00 86.69 177 LEU A CA 1
ATOM 1346 C C . LEU A 1 177 ? 14.695 -3.278 -11.528 1.00 86.69 177 LEU A C 1
ATOM 1348 O O . LEU A 1 177 ? 14.251 -3.654 -12.616 1.00 86.69 177 LEU A O 1
ATOM 1352 N N . SER A 1 178 ? 15.440 -2.182 -11.387 1.00 80.25 178 SER A N 1
ATOM 1353 C CA . SER A 1 178 ? 15.965 -1.455 -12.539 1.00 80.25 178 SER A CA 1
ATOM 1354 C C . SER A 1 178 ? 16.907 -2.373 -13.332 1.00 80.25 178 SER A C 1
ATOM 1356 O O . SER A 1 178 ? 17.794 -2.991 -12.736 1.00 80.25 178 SER A O 1
ATOM 1358 N N . PRO A 1 179 ? 16.750 -2.497 -14.663 1.00 65.00 179 PRO A N 1
ATOM 1359 C CA . PRO A 1 179 ? 17.617 -3.343 -15.485 1.00 65.00 179 PRO A CA 1
ATOM 1360 C C . PRO A 1 179 ? 19.078 -2.851 -15.588 1.00 65.00 179 PRO A C 1
ATOM 1362 O O . PRO A 1 179 ? 19.905 -3.534 -16.188 1.00 65.00 179 PRO A O 1
ATOM 1365 N N . VAL A 1 180 ? 19.428 -1.705 -14.994 1.00 52.88 180 VAL A N 1
ATOM 1366 C CA . VAL A 1 180 ? 20.780 -1.118 -14.930 1.00 52.88 180 VAL A CA 1
ATOM 1367 C C . VAL A 1 180 ? 20.857 -0.377 -13.584 1.00 52.88 180 VAL A C 1
ATOM 1369 O O . VAL A 1 180 ? 19.939 0.371 -13.291 1.00 52.88 180 VAL A O 1
ATOM 1372 N N . SER A 1 181 ? 21.816 -0.542 -12.669 1.00 45.50 181 SER A N 1
ATOM 1373 C CA . SER A 1 181 ? 23.233 -0.918 -12.745 1.00 45.50 181 SER A CA 1
ATOM 1374 C C . SER A 1 181 ? 23.641 -1.818 -11.563 1.00 45.50 181 SER A C 1
ATOM 1376 O O . SER A 1 181 ? 23.489 -1.413 -10.413 1.00 45.50 181 SER A O 1
ATOM 1378 N N . GLY A 1 182 ? 24.218 -3.002 -11.813 1.00 44.69 182 GLY A N 1
ATOM 1379 C CA . GLY A 1 182 ? 24.970 -3.699 -10.760 1.00 44.69 182 GLY A CA 1
ATOM 1380 C C . GLY A 1 182 ? 25.165 -5.207 -10.889 1.00 44.69 182 GLY A C 1
ATOM 1381 O O . GLY A 1 182 ? 26.275 -5.657 -10.645 1.00 44.69 182 GLY A O 1
ATOM 1382 N N . LEU A 1 183 ? 24.151 -6.011 -11.241 1.00 45.75 183 LEU A N 1
ATOM 1383 C CA . LEU A 1 183 ? 24.283 -7.473 -11.062 1.00 45.75 183 LEU A CA 1
ATOM 1384 C C . LEU A 1 183 ? 23.383 -8.357 -11.954 1.00 45.75 183 LEU A C 1
ATOM 1386 O O . LEU A 1 183 ? 22.970 -9.435 -11.538 1.00 45.75 183 LEU A O 1
ATOM 1390 N N . ALA A 1 184 ? 23.076 -7.932 -13.185 1.00 41.16 184 ALA A N 1
ATOM 1391 C CA . ALA A 1 184 ? 22.306 -8.743 -14.146 1.00 41.16 184 ALA A CA 1
ATOM 1392 C C . ALA A 1 184 ? 22.885 -8.746 -15.576 1.00 41.16 184 ALA A C 1
ATOM 1394 O O . ALA A 1 184 ? 22.170 -8.964 -16.553 1.00 41.16 184 ALA A O 1
ATOM 1395 N N . THR A 1 185 ? 24.195 -8.540 -15.725 1.00 39.09 18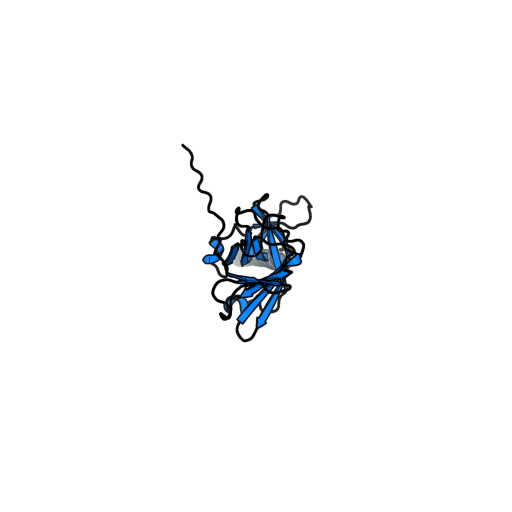5 THR A N 1
ATOM 1396 C CA . THR A 1 185 ? 24.890 -8.613 -17.020 1.00 39.09 185 THR A CA 1
ATOM 1397 C C . THR A 1 185 ? 25.911 -9.746 -17.035 1.00 39.09 185 THR A C 1
ATOM 1399 O O . THR A 1 185 ? 27.112 -9.509 -16.967 1.00 39.09 185 THR A O 1
ATOM 1402 N N . SER A 1 186 ? 25.453 -10.991 -17.153 1.00 42.94 186 SER A N 1
ATOM 1403 C CA . SER A 1 186 ? 26.344 -12.110 -17.510 1.00 42.94 186 SER A CA 1
ATOM 1404 C C . SER A 1 186 ? 25.817 -13.009 -18.631 1.00 42.94 186 SER A C 1
ATOM 1406 O O . SER A 1 186 ? 26.419 -14.039 -18.909 1.00 42.94 186 SER A O 1
ATOM 1408 N N . ALA A 1 187 ? 24.760 -12.604 -19.348 1.00 41.06 187 ALA A N 1
ATOM 1409 C CA . ALA A 1 187 ? 24.323 -13.332 -20.548 1.00 41.06 187 ALA A CA 1
ATOM 1410 C C . ALA A 1 187 ? 24.007 -12.444 -21.767 1.00 41.06 187 ALA A C 1
ATOM 1412 O O . ALA A 1 187 ? 24.291 -12.854 -22.887 1.00 41.06 187 ALA A O 1
ATOM 1413 N N . ALA A 1 188 ? 23.487 -11.223 -21.586 1.00 44.44 188 ALA A N 1
ATOM 1414 C CA . ALA A 1 188 ? 23.125 -10.357 -22.719 1.00 44.44 188 ALA A CA 1
ATOM 1415 C C . ALA A 1 188 ? 24.209 -9.320 -23.089 1.00 44.44 188 ALA A C 1
ATOM 1417 O O . ALA A 1 188 ? 24.515 -9.151 -24.264 1.00 44.44 188 ALA A O 1
ATOM 1418 N N . GLY A 1 189 ? 24.862 -8.684 -22.107 1.00 44.50 189 GLY A N 1
ATOM 1419 C CA . GLY A 1 189 ? 25.844 -7.610 -22.358 1.00 44.50 189 GLY A CA 1
ATOM 1420 C C . GLY A 1 189 ? 27.222 -8.065 -22.862 1.00 44.50 189 GLY A C 1
ATOM 1421 O O . GLY A 1 189 ? 27.933 -7.286 -23.492 1.00 44.50 189 GLY A O 1
ATOM 1422 N N . ILE A 1 190 ? 27.601 -9.331 -22.643 1.00 47.28 190 ILE A N 1
ATOM 1423 C CA . ILE A 1 190 ? 28.862 -9.880 -23.180 1.00 47.28 190 ILE A CA 1
ATOM 1424 C C . ILE A 1 190 ? 28.782 -9.987 -24.706 1.00 47.28 190 ILE A C 1
ATOM 1426 O O . ILE A 1 190 ? 29.783 -9.786 -25.389 1.00 47.28 190 ILE A O 1
ATOM 1430 N N . LYS A 1 191 ? 27.585 -10.244 -25.252 1.00 49.06 191 LYS A N 1
ATOM 1431 C CA . LYS A 1 191 ? 27.395 -10.334 -26.697 1.00 49.06 191 LYS A CA 1
ATOM 1432 C C . LYS A 1 191 ? 27.595 -8.972 -27.352 1.00 49.06 191 LYS A C 1
ATOM 1434 O O . LYS A 1 191 ? 28.344 -8.903 -28.317 1.00 49.06 191 LYS A O 1
ATOM 1439 N N . ASP A 1 192 ? 27.041 -7.897 -26.800 1.00 54.22 192 ASP A N 1
ATOM 1440 C CA . ASP A 1 192 ? 27.148 -6.576 -27.427 1.00 54.22 192 ASP A CA 1
ATOM 1441 C C . ASP A 1 192 ? 28.532 -5.940 -27.250 1.00 54.22 192 ASP A C 1
ATOM 1443 O O . ASP A 1 192 ? 29.067 -5.413 -28.221 1.00 54.22 192 ASP A O 1
ATOM 1447 N N . ILE A 1 193 ? 29.184 -6.068 -26.085 1.00 58.84 193 ILE A N 1
ATOM 1448 C CA . ILE A 1 193 ? 30.535 -5.511 -25.889 1.00 58.84 193 ILE A CA 1
ATOM 1449 C C . ILE A 1 193 ? 31.576 -6.251 -26.748 1.00 58.84 193 ILE A C 1
ATOM 1451 O O . ILE A 1 193 ? 32.380 -5.624 -27.437 1.00 58.84 193 ILE A O 1
ATOM 1455 N N . ALA A 1 194 ? 31.534 -7.590 -26.778 1.00 62.81 194 ALA A N 1
ATOM 1456 C CA . ALA A 1 194 ? 32.471 -8.387 -27.564 1.00 62.81 194 ALA A CA 1
ATOM 1457 C C . ALA A 1 194 ? 32.216 -8.219 -29.067 1.00 62.81 194 ALA A C 1
ATOM 1459 O O . ALA A 1 194 ? 33.167 -8.143 -29.842 1.00 62.81 194 ALA A O 1
ATOM 1460 N N . THR A 1 195 ? 30.953 -8.093 -29.487 1.00 69.31 195 THR A N 1
ATOM 1461 C CA . THR A 1 195 ? 30.598 -7.828 -30.891 1.00 69.31 195 THR A CA 1
ATOM 1462 C C . THR A 1 195 ? 31.055 -6.434 -31.324 1.00 69.31 195 THR A C 1
ATOM 1464 O O . THR A 1 195 ? 31.649 -6.290 -32.387 1.00 69.31 195 THR A O 1
ATOM 1467 N N . TYR A 1 196 ? 30.879 -5.407 -30.489 1.00 71.62 196 TYR A N 1
ATOM 1468 C CA . TYR A 1 196 ? 31.336 -4.054 -30.817 1.00 71.62 196 TYR A CA 1
ATOM 1469 C C . TYR A 1 196 ? 32.866 -3.972 -30.916 1.00 71.62 196 TYR A C 1
ATOM 1471 O O . TYR A 1 196 ? 33.402 -3.418 -31.875 1.00 71.62 196 TYR A O 1
ATOM 1479 N N . HIS A 1 197 ? 33.583 -4.581 -29.965 1.00 71.75 197 HIS A N 1
ATOM 1480 C CA . HIS A 1 197 ? 35.045 -4.620 -29.985 1.00 71.75 197 HIS A CA 1
ATOM 1481 C C . HIS A 1 197 ? 35.600 -5.448 -31.149 1.00 71.75 197 HIS A C 1
ATOM 1483 O O . HIS A 1 197 ? 36.579 -5.037 -31.768 1.00 71.75 197 HIS A O 1
ATOM 1489 N N . THR A 1 198 ? 34.977 -6.579 -31.490 1.00 79.44 198 THR A N 1
ATOM 1490 C CA . THR A 1 198 ? 35.401 -7.387 -32.644 1.00 79.44 198 THR A CA 1
ATOM 1491 C C . THR A 1 198 ? 35.145 -6.674 -33.963 1.00 79.44 198 THR A C 1
ATOM 1493 O O . THR A 1 198 ? 36.051 -6.646 -34.787 1.00 79.44 198 THR A O 1
ATOM 1496 N N . ILE A 1 199 ? 33.990 -6.026 -34.152 1.00 81.81 199 ILE A N 1
ATOM 1497 C CA . ILE A 1 199 ? 33.721 -5.226 -35.357 1.00 81.81 199 ILE A CA 1
ATOM 1498 C C . ILE A 1 199 ? 34.730 -4.076 -35.465 1.00 81.81 199 ILE A C 1
ATOM 1500 O O . ILE A 1 199 ? 35.336 -3.900 -36.519 1.00 81.81 199 ILE A O 1
ATOM 1504 N N . PHE A 1 200 ? 34.986 -3.347 -34.376 1.00 84.31 200 PHE A N 1
ATOM 1505 C CA . PHE A 1 200 ? 35.970 -2.262 -34.359 1.00 84.31 200 PHE A CA 1
ATOM 1506 C C . PHE A 1 200 ? 37.380 -2.747 -34.740 1.00 84.31 200 PHE A C 1
ATOM 1508 O O . PHE A 1 200 ? 38.017 -2.181 -35.630 1.00 84.31 200 PHE A O 1
ATOM 1515 N N . LEU A 1 201 ? 37.853 -3.847 -34.148 1.00 92.50 201 LEU A N 1
ATOM 1516 C CA . LEU A 1 201 ? 39.160 -4.423 -34.481 1.00 92.50 201 LEU A CA 1
ATOM 1517 C C . LEU A 1 201 ? 39.223 -4.936 -35.926 1.00 92.50 201 LEU A C 1
ATOM 1519 O O . LEU A 1 201 ? 40.229 -4.725 -36.602 1.00 92.50 201 LEU A O 1
ATOM 1523 N N . LEU A 1 202 ? 38.148 -5.552 -36.428 1.00 90.44 202 LEU A N 1
ATOM 1524 C CA . LEU A 1 202 ? 38.076 -6.036 -37.806 1.00 90.44 202 LEU A CA 1
ATOM 1525 C C . LEU A 1 202 ? 38.117 -4.876 -38.810 1.00 90.44 202 LEU A C 1
ATOM 1527 O O . LEU A 1 202 ? 38.776 -4.980 -39.842 1.00 90.44 202 LEU A O 1
ATOM 1531 N N . THR A 1 203 ? 37.473 -3.748 -38.486 1.00 92.31 203 THR A N 1
ATOM 1532 C CA . THR A 1 203 ? 37.523 -2.542 -39.326 1.00 92.31 203 THR A CA 1
ATOM 1533 C C . THR A 1 203 ? 38.921 -1.927 -39.380 1.00 92.31 203 THR A C 1
ATOM 1535 O O . THR A 1 203 ? 39.374 -1.563 -40.463 1.00 92.31 203 THR A O 1
ATOM 1538 N N . ILE A 1 204 ? 39.647 -1.882 -38.256 1.00 92.25 204 ILE A N 1
ATOM 1539 C CA . ILE A 1 204 ? 41.041 -1.406 -38.223 1.00 92.25 204 ILE A CA 1
ATOM 1540 C C . ILE A 1 204 ? 41.949 -2.339 -39.026 1.00 92.25 204 ILE A C 1
ATOM 1542 O O . ILE A 1 204 ? 42.751 -1.876 -39.836 1.00 92.25 204 ILE A O 1
ATOM 1546 N N . LEU A 1 205 ? 41.810 -3.652 -38.833 1.00 94.19 205 LEU A N 1
ATOM 1547 C CA . LEU A 1 205 ? 42.609 -4.643 -39.546 1.00 94.19 205 LEU A CA 1
ATOM 1548 C C . LEU A 1 205 ? 42.373 -4.575 -41.063 1.00 94.19 205 LEU A C 1
ATOM 1550 O O . LEU A 1 205 ? 43.330 -4.594 -41.835 1.00 94.19 205 LEU A O 1
ATOM 1554 N N . GLY A 1 206 ? 41.114 -4.438 -41.489 1.00 93.56 206 GLY A N 1
ATOM 1555 C CA . GLY A 1 206 ? 40.757 -4.275 -42.898 1.00 93.56 206 GLY A CA 1
ATOM 1556 C C . GLY A 1 206 ? 41.319 -2.988 -43.508 1.00 93.56 206 GLY A C 1
ATOM 1557 O O . GLY A 1 206 ? 41.871 -3.022 -44.606 1.00 93.56 206 GLY A O 1
ATOM 1558 N N . ALA A 1 207 ? 41.248 -1.868 -42.782 1.00 92.69 207 ALA A N 1
ATOM 1559 C CA . ALA A 1 207 ? 41.816 -0.598 -43.231 1.00 92.69 207 ALA A CA 1
ATOM 1560 C C . ALA A 1 207 ? 43.347 -0.665 -43.379 1.00 92.69 207 ALA A C 1
ATOM 1562 O O . ALA A 1 207 ? 43.891 -0.182 -44.372 1.00 92.69 207 ALA A O 1
ATOM 1563 N N . LEU A 1 208 ? 44.039 -1.310 -42.434 1.00 95.31 208 LEU A N 1
ATOM 1564 C CA . LEU A 1 208 ? 45.485 -1.534 -42.506 1.00 95.31 208 LEU A CA 1
ATOM 1565 C C . LEU A 1 208 ? 45.869 -2.413 -43.702 1.00 95.31 208 LEU A C 1
ATOM 1567 O O . LEU A 1 208 ? 46.810 -2.083 -44.421 1.00 95.31 208 LEU A O 1
ATOM 1571 N N . ALA A 1 209 ? 45.129 -3.496 -43.951 1.00 91.62 209 ALA A N 1
ATOM 1572 C CA . ALA A 1 209 ? 45.377 -4.375 -45.092 1.00 91.62 209 ALA A CA 1
ATOM 1573 C C . ALA A 1 209 ? 45.198 -3.648 -46.437 1.00 91.62 209 ALA A C 1
ATOM 1575 O O . ALA A 1 209 ? 46.025 -3.805 -47.335 1.00 91.62 209 ALA A O 1
ATOM 1576 N N . LEU A 1 210 ? 44.159 -2.812 -46.564 1.00 92.94 210 LEU A N 1
ATOM 1577 C CA . LEU A 1 210 ? 43.925 -1.995 -47.758 1.00 92.94 210 LEU A CA 1
ATOM 1578 C C . LEU A 1 210 ? 45.060 -0.982 -47.983 1.00 92.94 210 LEU A C 1
ATOM 1580 O O . LEU A 1 210 ? 45.525 -0.816 -49.106 1.00 92.94 210 LEU A O 1
ATOM 1584 N N . LEU A 1 211 ? 45.530 -0.333 -46.915 1.00 92.31 211 LEU A N 1
ATOM 1585 C CA . LEU A 1 211 ? 46.628 0.631 -46.978 1.00 92.31 211 LEU A CA 1
ATOM 1586 C C . LEU A 1 211 ? 47.924 -0.042 -47.453 1.00 92.31 211 LEU A C 1
ATOM 1588 O O . LEU A 1 211 ? 48.586 0.472 -48.351 1.00 92.31 211 LEU A O 1
ATOM 1592 N N . VAL A 1 212 ? 48.255 -1.216 -46.907 1.00 92.50 212 VAL A N 1
ATOM 1593 C CA . VAL A 1 212 ? 49.422 -1.997 -47.346 1.00 92.50 212 VAL A CA 1
ATOM 1594 C C . VAL A 1 212 ? 49.302 -2.397 -48.818 1.00 92.50 212 VAL A C 1
ATOM 1596 O O . VAL A 1 212 ? 50.278 -2.272 -49.547 1.00 92.50 212 VAL A O 1
ATOM 1599 N N . LEU A 1 213 ? 48.121 -2.826 -49.275 1.00 90.56 213 LEU A N 1
ATOM 1600 C CA . LEU A 1 213 ? 47.894 -3.173 -50.682 1.00 90.56 213 LEU A CA 1
ATOM 1601 C C . LEU A 1 213 ? 48.126 -1.977 -51.617 1.00 90.56 213 LEU A C 1
ATOM 1603 O O . LEU A 1 213 ? 48.762 -2.139 -52.653 1.00 90.56 213 LEU A O 1
ATOM 1607 N N . ILE A 1 214 ? 47.641 -0.789 -51.239 1.00 89.44 214 ILE A N 1
ATOM 1608 C CA . ILE A 1 214 ? 47.850 0.454 -52.000 1.00 89.44 214 ILE A CA 1
ATOM 1609 C C . ILE A 1 214 ? 49.334 0.832 -52.044 1.00 89.44 214 ILE A C 1
ATOM 1611 O O . ILE A 1 214 ? 49.790 1.327 -53.062 1.00 89.44 214 ILE A O 1
ATOM 1615 N N . LEU A 1 215 ? 50.089 0.603 -50.966 1.00 84.81 215 LEU A N 1
ATOM 1616 C CA . LEU A 1 215 ? 51.533 0.869 -50.934 1.00 84.81 215 LEU A CA 1
ATOM 1617 C C . LEU A 1 215 ? 52.367 -0.159 -51.715 1.00 84.81 215 LEU A C 1
ATOM 1619 O O . LEU A 1 215 ? 53.528 0.116 -52.013 1.00 84.81 215 LEU A O 1
ATOM 1623 N N . LEU A 1 216 ? 51.818 -1.348 -51.980 1.00 78.88 216 LEU A N 1
ATOM 1624 C CA . LEU A 1 216 ? 52.498 -2.432 -52.695 1.00 78.88 216 LEU A CA 1
ATOM 1625 C C . LEU A 1 216 ? 52.179 -2.453 -54.204 1.00 78.88 216 LEU A C 1
ATOM 1627 O O . LEU A 1 216 ? 52.859 -3.162 -54.946 1.00 78.88 216 LEU A O 1
ATOM 1631 N N . CYS A 1 217 ? 51.154 -1.714 -54.640 1.00 62.44 217 CYS A N 1
ATOM 1632 C CA . CYS A 1 217 ? 50.834 -1.458 -56.049 1.00 62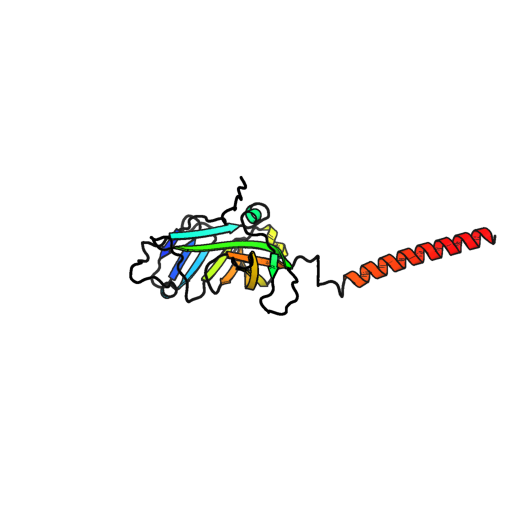.44 217 CYS A CA 1
ATOM 1633 C C . CYS A 1 217 ? 51.499 -0.163 -56.527 1.00 62.44 217 CYS A C 1
ATOM 1635 O O . CYS A 1 217 ? 51.860 -0.117 -57.723 1.00 62.44 217 CYS A O 1
#